Protein AF-A0A167UVU3-F1 (afdb_monomer_lite)

Secondary structure (DSSP, 8-state):
-HHHHHHHHHTTEEEEEE-TTS-EEEEETTEEEEE-TT--TTSHHHHHHHHHHHHHTT------HHHHHHHHHTS-SSS---------------HHHHHHHHHHHHHHHHHHHHHTTPPPSS-TTS-SSPP--HHHHHT-HHHHHHHHSTT--SSSHHHHHHHHHHHHHHHHHHHHHHHHTSSSHHHHHHHHHHHHHHHHHHTT-HHHHHH----SSGGG--HHHHHHHHHHHHHHHHHHHHHHHHHHHHH-SSHHHHHHHHHHHHHHHHHHHHHHHHHHHHHHTS-S-TTTHHHHHHHHHHHHHHHHHHHHHHHHHTTS--

Sequence (322 aa):
MLAAIARATDDNLLEREVLSGGRVIERYNGITIVQDANVDVENREERFALLAELQAQGAPPIVNLAAVNERLQALPRGSQSPSEASTVPAESVDEETRNAEMRAYEAKHRTYLLQHGCPPCHPPEYTYPYDSNEDMLRRLPAALYYWFGDGGKSMMPLDAQVYDWHQFLKHQTSDRRSCSEEPNPRAAWSHYVLKDRNLLRANKLPESAVLLATSLDLRAQSRFQTWLEFQVYHVRRYAQQAKAAKQKVDAEADEEGRRLVRTNQDRLLALHRGLLGWIEEQRSGGRVGKSDEARYYHFVAAAAAHKTQHATARRAGDTEAH

Foldseek 3Di:
DVVVVVVVVVVFFPDWDQDPQRWIWTDGLQDIDIDHPPADCVPPVSVVVVVVVVVVVDDDRPNVVVVVVVVVVPDDPPDDDDDPPDPPPPPPCPVVNVQVVQQVVLVVLCVVCVVLLHHALDDNVQGPVGDPPVVRVLVRLQLCCQCPAPQNPDVGSSVSVSVLLVVLVVVVLVQLVVLVPDPHSVVSVVVVLLVLLVLCVVVVNNVLSVVQDDDSDPVPDDSLNSLSSVLSVLSVVLVVLVVVLVVCLVPDDDPVSSVVSNLSSLVNSLSSVSSSVVSVCVSVVNPPDPPVSVVSCVSVVVSVVVVVVVVVVVVVVVVPPD

Structure (mmCIF, N/CA/C/O backbone):
data_AF-A0A167UVU3-F1
#
_entry.id   AF-A0A167UVU3-F1
#
loop_
_atom_site.group_PDB
_atom_site.id
_atom_site.type_symbol
_atom_site.label_atom_id
_atom_site.label_alt_id
_atom_site.label_comp_id
_atom_site.label_asym_id
_atom_site.label_entity_id
_atom_site.label_seq_id
_atom_site.pdbx_PDB_ins_code
_atom_site.Cartn_x
_atom_site.Cartn_y
_atom_site.Cartn_z
_atom_site.occupancy
_atom_site.B_iso_or_equiv
_atom_site.auth_seq_id
_atom_site.auth_comp_id
_atom_site.auth_asym_id
_atom_site.auth_atom_id
_atom_site.pdbx_PDB_model_num
ATOM 1 N N . MET A 1 1 ? 8.057 13.812 -32.993 1.00 33.44 1 MET A N 1
ATOM 2 C CA . MET A 1 1 ? 9.278 13.669 -32.167 1.00 33.44 1 MET A CA 1
ATOM 3 C C . MET A 1 1 ? 10.440 13.073 -32.972 1.00 33.44 1 MET A C 1
ATOM 5 O O . MET A 1 1 ? 11.504 13.669 -32.963 1.00 33.44 1 MET A O 1
ATOM 9 N N . LEU A 1 2 ? 10.231 12.016 -33.774 1.00 26.12 2 LEU A N 1
ATOM 10 C CA . LEU A 1 2 ? 11.266 11.434 -34.659 1.00 26.12 2 LEU A CA 1
ATOM 11 C C . LEU A 1 2 ? 11.826 12.404 -35.724 1.00 26.12 2 LEU A C 1
ATOM 13 O O . LEU A 1 2 ? 13.033 12.477 -35.907 1.00 26.12 2 LEU A O 1
ATOM 17 N N . ALA A 1 3 ? 10.986 13.247 -36.337 1.00 28.78 3 ALA A N 1
ATOM 18 C CA . ALA A 1 3 ? 11.445 14.264 -37.296 1.00 28.78 3 ALA A CA 1
ATOM 19 C C . ALA A 1 3 ? 12.302 15.390 -36.671 1.00 28.78 3 ALA A C 1
ATOM 21 O O . ALA A 1 3 ? 13.063 16.049 -37.374 1.00 28.78 3 ALA A O 1
ATOM 22 N N . ALA A 1 4 ? 12.191 15.615 -35.356 1.00 29.42 4 ALA A N 1
ATOM 23 C CA . ALA A 1 4 ? 13.009 16.599 -34.643 1.00 29.42 4 ALA A CA 1
ATOM 24 C C . ALA A 1 4 ? 14.384 16.025 -34.258 1.00 29.42 4 ALA A C 1
ATOM 26 O O . ALA A 1 4 ? 15.363 16.760 -34.251 1.00 29.42 4 ALA A O 1
ATOM 27 N N . ILE A 1 5 ? 14.464 14.711 -34.007 1.00 36.62 5 ILE A N 1
ATOM 28 C CA . ILE A 1 5 ? 15.726 13.994 -33.765 1.00 36.62 5 ILE A CA 1
ATOM 29 C C . ILE A 1 5 ? 16.524 13.860 -35.071 1.00 36.62 5 ILE A C 1
ATOM 31 O O . ILE A 1 5 ? 17.726 14.101 -35.060 1.00 36.62 5 ILE A O 1
ATOM 35 N N . ALA A 1 6 ? 15.856 13.580 -36.198 1.00 39.56 6 ALA A N 1
ATOM 36 C CA . ALA A 1 6 ? 16.486 13.541 -37.523 1.00 39.56 6 ALA A CA 1
ATOM 37 C C . ALA A 1 6 ? 17.069 14.908 -37.941 1.00 39.56 6 ALA A C 1
ATOM 39 O O . ALA A 1 6 ? 18.199 14.993 -38.398 1.00 39.56 6 ALA A O 1
ATOM 40 N N . ARG A 1 7 ? 16.347 16.013 -37.695 1.00 41.88 7 ARG A N 1
ATOM 41 C CA . ARG A 1 7 ? 16.871 17.364 -37.977 1.00 41.88 7 ARG A CA 1
ATOM 42 C C . ARG A 1 7 ? 18.016 17.782 -37.050 1.00 41.88 7 ARG A C 1
ATOM 44 O O . ARG A 1 7 ? 18.934 18.449 -37.497 1.00 41.88 7 ARG A O 1
ATOM 51 N N . ALA A 1 8 ? 17.984 17.382 -35.777 1.00 43.81 8 ALA A N 1
ATOM 52 C CA . ALA A 1 8 ? 19.062 17.687 -34.831 1.00 43.81 8 ALA A CA 1
ATOM 53 C C . ALA A 1 8 ? 20.349 16.873 -35.080 1.00 43.81 8 ALA A C 1
ATOM 55 O O . ALA A 1 8 ? 21.409 17.236 -34.567 1.00 43.81 8 ALA A O 1
ATOM 56 N N . THR A 1 9 ? 20.265 15.769 -35.830 1.00 53.94 9 THR A N 1
ATOM 57 C CA . THR A 1 9 ? 21.414 14.914 -36.161 1.00 53.94 9 THR A CA 1
ATOM 58 C C . THR A 1 9 ? 22.142 15.397 -37.415 1.00 53.94 9 THR A C 1
ATOM 60 O O . THR A 1 9 ? 23.369 15.440 -37.384 1.00 53.94 9 THR A O 1
ATOM 63 N N . ASP A 1 10 ? 21.437 15.886 -38.441 1.00 57.91 10 ASP A N 1
ATOM 64 C CA . ASP A 1 10 ? 22.072 16.436 -39.655 1.00 57.91 10 ASP A CA 1
ATOM 65 C C . ASP A 1 10 ? 22.967 17.660 -39.369 1.00 57.91 10 ASP A C 1
ATOM 67 O O . ASP A 1 10 ? 24.085 17.735 -39.876 1.00 57.91 10 ASP A O 1
ATOM 71 N N . ASP A 1 11 ? 22.545 18.570 -38.482 1.00 57.50 11 ASP A N 1
ATOM 72 C CA . ASP A 1 11 ? 23.308 19.786 -38.132 1.00 57.50 11 ASP A CA 1
ATOM 73 C C . ASP A 1 11 ? 24.613 19.508 -37.348 1.00 57.50 11 ASP A C 1
ATOM 75 O O . ASP A 1 11 ? 25.412 20.417 -37.115 1.00 57.50 11 ASP A O 1
ATOM 79 N N . ASN A 1 12 ? 24.840 18.266 -36.903 1.00 69.69 12 ASN A N 1
ATOM 80 C CA . ASN A 1 12 ? 26.002 17.871 -36.098 1.00 69.69 12 ASN A CA 1
ATOM 81 C C . ASN A 1 12 ? 26.914 16.842 -36.788 1.00 69.69 12 ASN A C 1
ATOM 83 O O . ASN A 1 12 ? 27.879 16.388 -36.160 1.00 69.69 12 ASN A O 1
ATOM 87 N N . LEU A 1 13 ? 26.610 16.453 -38.031 1.00 77.81 13 LEU A N 1
ATOM 88 C CA . LEU A 1 13 ? 27.419 15.522 -38.814 1.00 77.81 13 LEU A CA 1
ATOM 89 C C . LEU A 1 13 ? 28.711 16.221 -39.264 1.00 77.81 13 LEU A C 1
ATOM 91 O O . LEU A 1 13 ? 28.676 17.182 -40.027 1.00 77.81 13 LEU A O 1
ATOM 95 N N . LEU A 1 14 ? 29.854 15.744 -38.776 1.00 81.06 14 LEU A N 1
ATOM 96 C CA . LEU A 1 14 ? 31.173 16.268 -39.139 1.00 81.06 14 LEU A CA 1
ATOM 97 C C . LEU A 1 14 ? 31.683 15.629 -40.427 1.00 81.06 14 LEU A C 1
ATOM 99 O O . LEU A 1 14 ? 32.215 16.310 -41.298 1.00 81.06 14 LEU A O 1
ATOM 103 N N . GLU A 1 15 ? 31.538 14.313 -40.532 1.00 86.19 15 GLU A N 1
ATOM 104 C CA . GLU A 1 15 ? 32.076 13.538 -41.640 1.00 86.19 15 GLU A CA 1
ATOM 105 C C . GLU A 1 15 ? 31.227 12.292 -41.857 1.00 86.19 15 GLU A C 1
ATOM 107 O O . GLU A 1 15 ? 30.812 11.633 -40.902 1.00 86.19 15 GLU A O 1
ATOM 112 N N . ARG A 1 16 ? 30.995 11.956 -43.125 1.00 88.12 16 ARG A N 1
ATOM 113 C CA . ARG A 1 16 ? 30.394 10.690 -43.527 1.00 88.12 16 ARG A CA 1
ATOM 114 C C . ARG A 1 16 ? 31.295 10.019 -44.545 1.00 88.12 16 ARG A C 1
ATOM 116 O O . ARG A 1 16 ? 31.536 10.561 -45.620 1.00 88.12 16 ARG A O 1
ATOM 123 N N . GLU A 1 17 ? 31.747 8.826 -44.206 1.00 87.88 17 GLU A N 1
ATOM 124 C CA . GLU A 1 17 ? 32.641 8.015 -45.016 1.00 87.88 17 GLU A CA 1
ATOM 125 C C . GLU A 1 17 ? 31.918 6.726 -45.413 1.00 87.88 17 GLU A C 1
ATOM 127 O O . GLU A 1 17 ? 31.383 6.012 -44.566 1.00 87.88 17 GLU A O 1
ATOM 132 N N . VAL A 1 18 ? 31.862 6.444 -46.714 1.00 86.12 18 VAL A N 1
ATOM 133 C CA . VAL A 1 18 ? 31.286 5.206 -47.250 1.00 86.12 18 VAL A CA 1
ATOM 134 C C . VAL A 1 18 ? 32.439 4.339 -47.735 1.00 86.12 18 VAL A C 1
ATOM 136 O O . VAL A 1 18 ? 33.123 4.689 -48.695 1.00 86.12 18 VAL A O 1
ATOM 139 N N . LEU A 1 19 ? 32.666 3.224 -47.050 1.00 81.56 19 LEU A N 1
ATOM 140 C CA . LEU A 1 19 ? 33.747 2.287 -47.329 1.00 81.56 19 LEU A CA 1
ATOM 141 C C . LEU A 1 19 ? 33.298 1.193 -48.308 1.00 81.56 19 LEU A C 1
ATOM 143 O O . LEU A 1 19 ? 32.106 0.969 -48.551 1.00 81.56 19 LEU A O 1
ATOM 147 N N . SER A 1 20 ? 34.270 0.480 -48.879 1.00 75.06 20 SER A N 1
ATOM 148 C CA . SER A 1 20 ? 34.006 -0.706 -49.695 1.00 75.06 20 SER A CA 1
ATOM 149 C C . SER A 1 20 ? 33.251 -1.763 -48.879 1.00 75.06 20 SER A C 1
ATOM 151 O O . SER A 1 20 ? 33.557 -2.005 -47.715 1.00 75.06 20 SER A O 1
ATOM 153 N N . GLY A 1 21 ? 32.239 -2.388 -49.488 1.00 79.94 21 GLY A N 1
ATOM 154 C CA . GLY A 1 21 ? 31.379 -3.372 -48.813 1.00 79.94 21 GLY A CA 1
ATOM 155 C C . GLY A 1 21 ? 30.100 -2.802 -48.191 1.00 79.94 21 GLY A C 1
ATOM 156 O O . GLY A 1 21 ? 29.372 -3.543 -47.541 1.00 79.94 21 GLY A O 1
ATOM 157 N N . GLY A 1 22 ? 29.791 -1.517 -48.408 1.00 78.88 22 GLY A N 1
ATOM 158 C CA . GLY A 1 22 ? 28.529 -0.910 -47.960 1.00 78.88 22 GLY A CA 1
ATOM 159 C C . GLY A 1 22 ? 28.539 -0.429 -46.507 1.00 78.88 22 GLY A C 1
ATOM 160 O O . GLY A 1 22 ? 27.495 -0.036 -45.992 1.00 78.88 22 GLY A O 1
ATOM 161 N N . ARG A 1 23 ? 29.709 -0.427 -45.857 1.00 84.69 23 ARG A N 1
ATOM 162 C CA . ARG A 1 23 ? 29.904 0.140 -44.521 1.00 84.69 23 ARG A CA 1
ATOM 163 C C . ARG A 1 23 ? 29.884 1.668 -44.588 1.00 84.69 23 ARG A C 1
ATOM 165 O O . ARG A 1 23 ? 30.586 2.269 -45.399 1.00 84.69 23 ARG A O 1
ATOM 172 N N . VAL A 1 24 ? 29.109 2.295 -43.713 1.00 84.75 24 VAL A N 1
ATOM 173 C CA . VAL A 1 24 ? 28.999 3.747 -43.560 1.00 84.75 24 VAL A CA 1
ATOM 174 C C . VAL A 1 24 ? 29.465 4.128 -42.161 1.00 84.75 24 VAL A C 1
ATOM 176 O O . VAL A 1 24 ? 28.971 3.599 -41.168 1.00 84.75 24 VAL A O 1
ATOM 179 N N . ILE A 1 25 ? 30.412 5.055 -42.079 1.00 81.50 25 ILE A N 1
ATOM 180 C CA . ILE A 1 25 ? 30.884 5.638 -40.825 1.00 81.50 25 ILE A CA 1
ATOM 181 C C . ILE A 1 25 ? 30.452 7.099 -40.803 1.00 81.50 25 ILE A C 1
ATOM 183 O O . ILE A 1 25 ? 30.833 7.882 -41.669 1.00 81.50 25 ILE A O 1
ATOM 187 N N . GLU A 1 26 ? 29.665 7.470 -39.803 1.00 82.44 26 GLU A N 1
ATOM 188 C CA . GLU A 1 26 ? 29.225 8.840 -39.564 1.00 82.44 26 GLU A CA 1
ATOM 189 C C . GLU A 1 26 ? 29.861 9.344 -38.269 1.00 82.44 26 GLU A C 1
ATOM 191 O O . GLU A 1 26 ? 29.690 8.770 -37.190 1.00 82.44 26 GLU A O 1
ATOM 196 N N . ARG A 1 27 ? 30.639 10.420 -38.374 1.00 77.94 27 ARG A N 1
ATOM 197 C CA . ARG A 1 27 ? 31.303 11.067 -37.245 1.00 77.94 27 ARG A CA 1
ATOM 198 C C . ARG A 1 27 ? 30.540 12.337 -36.904 1.00 77.94 27 ARG A C 1
ATOM 200 O O . ARG A 1 27 ? 30.378 13.224 -37.735 1.00 77.94 27 ARG A O 1
ATOM 207 N N . TYR A 1 28 ? 30.102 12.426 -35.661 1.00 81.06 28 TYR A N 1
ATOM 208 C CA . TYR A 1 28 ? 29.471 13.587 -35.052 1.00 81.06 28 TYR A CA 1
ATOM 209 C C . TYR A 1 28 ? 30.385 14.124 -33.950 1.00 81.06 28 TYR A C 1
ATOM 211 O O . TYR A 1 28 ? 31.348 13.468 -33.546 1.00 81.06 28 TYR A O 1
ATOM 219 N N . ASN A 1 29 ? 30.072 15.302 -33.412 1.00 63.88 29 ASN A N 1
ATOM 220 C CA . ASN A 1 29 ? 30.790 15.864 -32.264 1.00 63.88 29 ASN A CA 1
ATOM 221 C C . ASN A 1 29 ? 30.764 14.914 -31.044 1.00 63.88 29 ASN A C 1
ATOM 223 O O . ASN A 1 29 ? 29.823 14.934 -30.254 1.00 63.88 29 ASN A O 1
ATOM 227 N N . GLY A 1 30 ? 31.814 14.100 -30.888 1.00 58.88 30 GLY A N 1
ATOM 228 C CA . GLY A 1 30 ? 32.000 13.158 -29.778 1.00 58.88 30 GLY A CA 1
ATOM 229 C C . GLY A 1 30 ? 31.288 11.806 -29.921 1.00 58.88 30 GLY A C 1
ATOM 230 O O . GLY A 1 30 ? 31.330 11.013 -28.983 1.00 58.88 30 GLY A O 1
ATOM 231 N N . ILE A 1 31 ? 30.644 11.524 -31.059 1.00 62.28 31 ILE A N 1
ATOM 232 C CA . ILE A 1 31 ? 29.933 10.260 -31.311 1.00 62.28 31 ILE A CA 1
ATOM 233 C C . ILE A 1 31 ? 30.323 9.743 -32.696 1.00 62.28 31 ILE A C 1
ATOM 235 O O . ILE A 1 31 ? 30.302 10.492 -33.66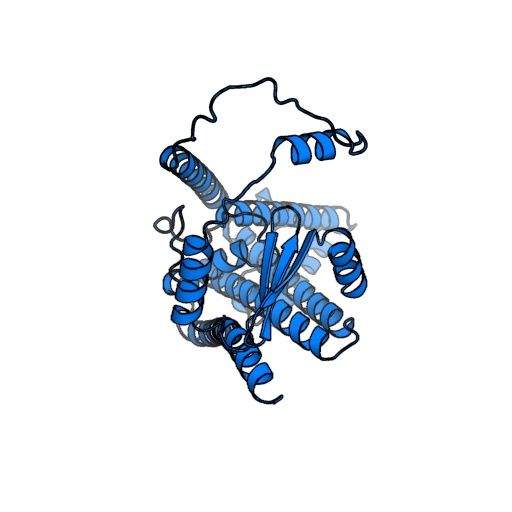7 1.00 62.28 31 ILE A O 1
ATOM 239 N N . THR A 1 32 ? 30.651 8.458 -32.806 1.00 73.38 32 THR A N 1
ATOM 240 C CA . THR A 1 32 ? 30.845 7.782 -34.096 1.00 73.38 32 THR A CA 1
ATOM 241 C C . THR A 1 32 ? 29.789 6.700 -34.243 1.00 73.38 32 THR A C 1
ATOM 243 O O . THR A 1 32 ? 29.677 5.823 -33.387 1.00 73.38 32 THR A O 1
ATOM 246 N N . ILE A 1 33 ? 29.004 6.781 -35.311 1.00 75.94 33 ILE A N 1
ATOM 247 C CA . ILE A 1 33 ? 28.013 5.780 -35.689 1.00 75.94 33 ILE A CA 1
ATOM 248 C C . ILE A 1 33 ? 28.607 4.970 -36.837 1.00 75.94 33 ILE A C 1
ATOM 250 O O . ILE A 1 33 ? 29.069 5.534 -37.825 1.00 75.94 33 ILE A O 1
ATOM 254 N N . VAL A 1 34 ? 28.608 3.645 -36.703 1.00 77.44 34 VAL A N 1
ATOM 255 C CA . VAL A 1 34 ? 29.047 2.728 -37.759 1.00 77.44 34 VAL A CA 1
ATOM 256 C C . VAL A 1 34 ? 27.861 1.869 -38.156 1.00 77.44 34 VAL A C 1
ATOM 258 O O . VAL A 1 34 ? 27.295 1.164 -37.324 1.00 77.44 34 VAL A O 1
ATOM 261 N N . GLN A 1 35 ? 27.483 1.953 -39.424 1.00 80.06 35 GLN A N 1
ATOM 262 C CA . GLN A 1 35 ? 26.505 1.080 -40.054 1.00 80.06 35 GLN A CA 1
ATOM 263 C C . GLN A 1 35 ? 27.271 0.129 -40.966 1.00 80.06 35 GLN A C 1
ATOM 265 O O . GLN A 1 35 ? 27.905 0.567 -41.921 1.00 80.06 35 GLN A O 1
ATOM 270 N N . ASP A 1 36 ? 27.242 -1.165 -40.679 1.00 81.81 36 ASP A N 1
ATOM 271 C CA . ASP A 1 36 ? 27.838 -2.182 -41.541 1.00 81.81 36 ASP A CA 1
ATOM 272 C C . ASP A 1 36 ? 26.784 -3.237 -41.851 1.00 81.81 36 ASP A C 1
ATOM 274 O O . ASP A 1 36 ? 26.320 -3.936 -40.956 1.00 81.81 36 ASP A O 1
ATOM 278 N N . ALA A 1 37 ? 26.395 -3.333 -43.124 1.00 79.69 37 ALA A N 1
ATOM 279 C CA . ALA A 1 37 ? 25.383 -4.280 -43.580 1.00 79.69 37 ALA A CA 1
ATOM 280 C C . ALA A 1 37 ? 25.826 -5.750 -43.447 1.00 79.69 37 ALA A C 1
ATOM 282 O O . ALA A 1 37 ? 24.995 -6.645 -43.566 1.00 79.69 37 ALA A O 1
ATOM 283 N N . ASN A 1 38 ? 27.119 -5.999 -43.209 1.00 82.19 38 ASN A N 1
ATOM 284 C CA . ASN A 1 38 ? 27.689 -7.339 -43.078 1.00 82.19 38 ASN A CA 1
ATOM 285 C C . ASN A 1 38 ? 28.008 -7.720 -41.624 1.00 82.19 38 ASN A C 1
ATOM 287 O O . ASN A 1 38 ? 28.612 -8.768 -41.406 1.00 82.19 38 ASN A O 1
ATOM 291 N N . VAL A 1 39 ? 27.659 -6.874 -40.647 1.00 78.12 39 VAL A N 1
ATOM 292 C CA . VAL A 1 39 ? 27.884 -7.138 -39.220 1.00 78.12 39 VAL A CA 1
ATOM 293 C C . VAL A 1 39 ? 26.549 -7.191 -38.500 1.00 78.12 39 VAL A C 1
ATOM 295 O O . VAL A 1 39 ? 25.829 -6.192 -38.431 1.00 78.12 39 VAL A O 1
ATOM 298 N N . ASP A 1 40 ? 26.248 -8.333 -37.890 1.00 76.56 40 ASP A N 1
ATOM 299 C CA . ASP A 1 40 ? 25.132 -8.430 -36.962 1.00 76.56 40 ASP A CA 1
ATOM 300 C C . ASP A 1 40 ? 25.544 -7.819 -35.613 1.00 76.56 40 ASP A C 1
ATOM 302 O O . ASP A 1 40 ? 26.196 -8.440 -34.772 1.00 76.56 40 ASP A O 1
ATOM 306 N N . VAL A 1 41 ? 25.152 -6.565 -35.381 1.00 68.69 41 VAL A N 1
ATOM 307 C CA . VAL A 1 41 ? 25.420 -5.852 -34.119 1.00 68.69 41 VAL A CA 1
ATOM 308 C C . VAL A 1 41 ? 24.714 -6.476 -32.906 1.00 68.69 41 VAL A C 1
ATOM 310 O O . VAL A 1 41 ? 25.071 -6.172 -31.756 1.00 68.69 41 VAL A O 1
ATOM 313 N N . GLU A 1 42 ? 23.721 -7.343 -33.122 1.00 61.94 42 GLU A N 1
ATOM 314 C CA . GLU A 1 42 ? 23.103 -8.126 -32.057 1.00 61.94 42 GLU A CA 1
ATOM 315 C C . GLU A 1 42 ? 23.914 -9.369 -31.690 1.00 61.94 42 GLU A C 1
ATOM 317 O O . GLU A 1 42 ? 23.865 -9.810 -30.530 1.00 61.94 42 GLU A O 1
ATOM 322 N N . ASN A 1 43 ? 24.706 -9.893 -32.629 1.00 74.75 43 ASN A N 1
ATOM 323 C CA . ASN A 1 43 ? 25.688 -10.924 -32.355 1.00 74.75 43 ASN A CA 1
ATOM 324 C C . ASN A 1 43 ? 26.823 -10.328 -31.511 1.00 74.75 43 ASN A C 1
ATOM 326 O O . ASN A 1 43 ? 27.580 -9.443 -31.913 1.00 74.75 43 ASN A O 1
ATOM 330 N N . ARG A 1 44 ? 26.941 -10.830 -30.278 1.00 66.81 44 ARG A N 1
ATOM 331 C CA . ARG A 1 44 ? 27.916 -10.346 -29.299 1.00 66.81 44 ARG A CA 1
ATOM 332 C C . ARG A 1 44 ? 29.349 -10.447 -29.827 1.00 66.81 44 ARG A C 1
ATOM 334 O O . ARG A 1 44 ? 30.125 -9.532 -29.569 1.00 66.81 44 ARG A O 1
ATOM 341 N N . GLU A 1 45 ? 29.699 -11.533 -30.508 1.00 71.50 45 GLU A N 1
ATOM 342 C CA . GLU A 1 45 ? 31.065 -11.787 -30.980 1.00 71.50 45 GLU A CA 1
ATOM 343 C C . GLU A 1 45 ? 31.433 -10.864 -32.142 1.00 71.50 45 GLU A C 1
ATOM 345 O O . GLU A 1 45 ? 32.479 -10.218 -32.095 1.00 71.50 45 GLU A O 1
ATOM 350 N N . GLU A 1 46 ? 30.535 -10.704 -33.114 1.00 70.06 46 GLU A N 1
ATOM 351 C CA . GLU A 1 46 ? 30.725 -9.787 -34.243 1.00 70.06 46 GLU A CA 1
ATOM 352 C C . GLU A 1 46 ? 30.769 -8.324 -33.789 1.00 70.06 46 GLU A C 1
ATOM 354 O O . GLU A 1 46 ? 31.631 -7.561 -34.226 1.00 70.06 46 GLU A O 1
ATOM 359 N N . ARG A 1 47 ? 29.934 -7.940 -32.814 1.00 73.50 47 ARG A N 1
ATOM 360 C CA . ARG A 1 47 ? 29.992 -6.608 -32.198 1.00 73.50 47 ARG A CA 1
ATOM 361 C C . ARG A 1 47 ? 31.328 -6.343 -31.506 1.00 73.50 47 ARG A C 1
ATOM 363 O O . ARG A 1 47 ? 31.867 -5.244 -31.625 1.00 73.50 47 ARG A O 1
ATOM 370 N N . PHE A 1 48 ? 31.865 -7.308 -30.757 1.00 66.06 48 PHE A N 1
ATOM 371 C CA . PHE A 1 48 ? 33.171 -7.137 -30.111 1.00 66.06 48 PHE A CA 1
ATOM 372 C C . PHE A 1 48 ? 34.318 -7.125 -31.126 1.00 66.06 48 PHE A C 1
ATOM 374 O O . PHE A 1 48 ? 35.253 -6.347 -30.945 1.00 66.06 48 PHE A O 1
ATOM 381 N N . ALA A 1 49 ? 34.227 -7.914 -32.199 1.00 75.31 49 ALA A N 1
ATOM 382 C CA . ALA A 1 49 ? 35.189 -7.885 -33.296 1.00 75.31 49 ALA A CA 1
ATOM 383 C C . ALA A 1 49 ? 35.194 -6.522 -34.010 1.00 75.31 49 ALA A C 1
ATOM 385 O O . ALA A 1 49 ? 36.263 -5.947 -34.198 1.00 75.31 49 ALA A O 1
ATOM 386 N N . LEU A 1 50 ? 34.017 -5.954 -34.301 1.00 74.31 50 LEU A N 1
ATOM 387 C CA . LEU A 1 50 ? 33.883 -4.621 -34.898 1.00 74.31 50 LEU A CA 1
ATOM 388 C C . LEU A 1 50 ? 34.435 -3.524 -33.975 1.00 74.31 50 LEU A C 1
ATOM 390 O O . LEU A 1 50 ? 35.159 -2.639 -34.423 1.00 74.31 50 LEU A O 1
ATOM 394 N N . LEU A 1 51 ? 34.140 -3.581 -32.672 1.00 70.50 51 LEU A N 1
ATOM 395 C CA . LEU A 1 51 ? 34.688 -2.621 -31.707 1.00 70.50 51 LEU A CA 1
ATOM 396 C C . LEU A 1 51 ? 36.217 -2.711 -31.611 1.00 70.50 51 LEU A C 1
ATOM 398 O O . LEU A 1 51 ? 36.879 -1.677 -31.550 1.00 70.50 51 LEU A O 1
ATOM 402 N N . ALA A 1 52 ? 36.777 -3.921 -31.628 1.00 74.31 52 ALA A N 1
ATOM 403 C CA . ALA A 1 52 ? 38.221 -4.127 -31.637 1.00 74.31 52 ALA A CA 1
ATOM 404 C C . ALA A 1 52 ? 38.865 -3.625 -32.943 1.00 74.31 52 ALA A C 1
ATOM 406 O O . ALA A 1 52 ? 39.927 -3.010 -32.897 1.00 74.31 52 ALA A O 1
ATOM 407 N N . GLU A 1 53 ? 38.208 -3.824 -34.090 1.00 78.62 53 GLU A N 1
ATOM 408 C CA . GLU A 1 53 ? 38.640 -3.307 -35.393 1.00 78.62 53 GLU A CA 1
ATOM 409 C C . GLU A 1 53 ? 38.675 -1.769 -35.400 1.00 78.62 53 GLU A C 1
ATOM 411 O O . GLU A 1 53 ? 39.689 -1.172 -35.764 1.00 78.62 53 GLU A O 1
ATOM 416 N N . LEU A 1 54 ? 37.611 -1.116 -34.918 1.00 72.69 54 LEU A N 1
ATOM 417 C CA . LEU A 1 54 ? 37.520 0.347 -34.835 1.00 72.69 54 LEU A CA 1
ATOM 418 C C . LEU A 1 54 ? 38.543 0.942 -33.856 1.00 72.69 54 LEU A C 1
ATOM 420 O O . LEU A 1 54 ? 39.098 2.010 -34.111 1.00 72.69 54 LEU A O 1
ATOM 424 N N . GLN A 1 55 ? 38.830 0.243 -32.755 1.00 69.62 55 GLN A N 1
ATOM 425 C CA . GLN A 1 55 ? 39.886 0.626 -31.813 1.00 69.62 55 GLN A CA 1
ATOM 426 C C . GLN A 1 55 ? 41.288 0.447 -32.416 1.00 69.62 55 GLN A C 1
ATOM 428 O O . GLN A 1 55 ? 42.159 1.290 -32.200 1.00 69.62 55 GLN A O 1
ATOM 433 N N . ALA A 1 56 ? 41.506 -0.610 -33.205 1.00 70.81 56 ALA A N 1
ATOM 434 C CA . ALA A 1 56 ? 42.773 -0.873 -33.887 1.00 70.81 56 ALA A CA 1
ATOM 435 C C . ALA A 1 56 ? 43.061 0.120 -35.029 1.00 70.81 56 ALA A C 1
ATOM 437 O O . ALA A 1 56 ? 44.224 0.381 -35.329 1.00 70.81 56 ALA A O 1
ATOM 438 N N . GLN A 1 57 ? 42.024 0.719 -35.625 1.00 68.50 57 GLN A N 1
ATOM 439 C CA . GLN A 1 57 ? 42.139 1.769 -36.649 1.00 68.50 57 GLN A CA 1
ATOM 440 C C . GLN A 1 57 ? 42.549 3.147 -36.089 1.00 68.50 57 GLN A C 1
ATOM 442 O O . GLN A 1 57 ? 42.707 4.099 -36.850 1.00 68.50 57 GLN A O 1
ATOM 447 N N . GLY A 1 58 ? 42.797 3.260 -34.778 1.00 53.41 58 GLY A N 1
ATOM 448 C CA . GLY A 1 58 ? 43.585 4.356 -34.213 1.00 53.41 58 GLY A CA 1
ATOM 449 C C . GLY A 1 58 ? 42.889 5.715 -34.126 1.00 53.41 58 GLY A C 1
ATOM 450 O O . GLY A 1 58 ? 43.585 6.725 -34.097 1.00 53.41 58 GLY A O 1
ATOM 451 N N . ALA A 1 59 ? 41.556 5.780 -34.050 1.00 45.25 59 ALA A N 1
ATOM 452 C CA . ALA A 1 59 ? 40.865 7.026 -33.713 1.00 45.25 59 ALA A CA 1
ATOM 453 C C . ALA A 1 59 ? 40.901 7.245 -32.184 1.00 45.25 59 ALA A C 1
ATOM 455 O O . ALA A 1 59 ? 40.197 6.541 -31.453 1.00 45.25 59 ALA A O 1
ATOM 456 N N . PRO A 1 60 ? 41.699 8.189 -31.648 1.00 43.66 60 PRO A N 1
ATOM 457 C CA . PRO A 1 60 ? 41.603 8.528 -30.236 1.00 43.66 60 PRO A CA 1
ATOM 458 C C . PRO A 1 60 ? 40.252 9.217 -29.982 1.00 43.66 60 PRO A C 1
ATOM 460 O O . PRO A 1 60 ? 39.780 9.963 -30.845 1.00 43.66 60 PRO A O 1
ATOM 463 N N . PRO A 1 61 ? 39.622 9.044 -28.806 1.00 46.47 61 PRO A N 1
ATOM 464 C CA . PRO A 1 61 ? 38.471 9.853 -28.442 1.00 46.47 61 PRO A CA 1
ATOM 465 C C . PRO A 1 61 ? 38.968 11.276 -28.164 1.00 46.47 61 PRO A C 1
ATOM 467 O O . PRO A 1 61 ? 39.337 11.615 -27.042 1.00 46.47 61 PRO A O 1
ATOM 470 N N . ILE A 1 62 ? 39.019 12.127 -29.191 1.00 43.59 62 ILE A N 1
ATOM 471 C CA . ILE A 1 62 ? 39.289 13.556 -29.013 1.00 43.59 62 ILE A CA 1
ATOM 472 C C . ILE A 1 62 ? 37.996 14.198 -28.516 1.00 43.59 62 ILE A C 1
ATOM 474 O O . ILE A 1 62 ? 37.237 14.812 -29.264 1.00 43.59 62 ILE A O 1
ATOM 478 N N . VAL A 1 63 ? 37.724 14.044 -27.223 1.00 44.59 63 VAL A N 1
ATOM 479 C CA . VAL A 1 63 ? 36.765 14.905 -26.536 1.00 44.59 63 VAL A CA 1
ATOM 480 C C . VAL A 1 63 ? 37.476 16.235 -26.306 1.00 44.59 63 VAL A C 1
ATOM 482 O O . VAL A 1 63 ? 38.273 16.380 -25.381 1.00 44.59 63 VAL A O 1
ATOM 485 N N . ASN A 1 64 ? 37.220 17.217 -27.170 1.00 47.59 64 ASN A N 1
ATOM 486 C CA . ASN A 1 64 ? 37.678 18.585 -26.949 1.00 47.59 64 ASN A CA 1
ATOM 487 C C . ASN A 1 64 ? 36.836 19.224 -25.830 1.00 47.59 64 ASN A C 1
ATOM 489 O O . ASN A 1 64 ? 35.848 19.919 -26.075 1.00 47.59 64 ASN A O 1
ATOM 493 N N . LEU A 1 65 ? 37.231 18.952 -24.584 1.00 44.69 65 LEU A N 1
ATOM 494 C CA . LEU A 1 65 ? 36.591 19.450 -23.362 1.00 44.69 65 LEU A CA 1
ATOM 495 C C . LEU A 1 65 ? 36.497 20.985 -23.324 1.00 44.69 65 LEU A C 1
ATOM 497 O O . LEU A 1 65 ? 35.558 21.522 -22.741 1.00 44.69 65 LEU A O 1
ATOM 501 N N . ALA A 1 66 ? 37.415 21.698 -23.986 1.00 44.38 66 ALA A N 1
ATOM 502 C CA . ALA A 1 66 ? 37.377 23.156 -24.056 1.00 44.38 66 ALA A CA 1
ATOM 503 C C . ALA A 1 66 ? 36.170 23.657 -24.869 1.00 44.38 66 ALA A C 1
ATOM 505 O O . ALA A 1 66 ? 35.460 24.546 -24.409 1.00 44.38 66 ALA A O 1
ATOM 506 N N . ALA A 1 67 ? 35.869 23.027 -26.010 1.00 50.16 67 ALA A N 1
ATOM 507 C CA . ALA A 1 67 ? 34.715 23.381 -26.844 1.00 50.16 67 ALA A CA 1
ATOM 508 C C . ALA A 1 67 ? 33.365 23.051 -26.171 1.00 50.16 67 ALA A C 1
ATOM 510 O O . ALA A 1 67 ? 32.367 23.747 -26.370 1.00 50.16 67 ALA A O 1
ATOM 511 N N . VAL A 1 68 ? 33.330 22.003 -25.339 1.00 48.25 68 VAL A N 1
ATOM 512 C CA . VAL A 1 68 ? 32.152 21.650 -24.526 1.00 48.25 68 VAL A CA 1
ATOM 513 C C . VAL A 1 68 ? 31.926 22.687 -23.422 1.00 48.25 68 VAL A C 1
ATOM 515 O O . VAL A 1 68 ? 30.800 23.148 -23.231 1.00 48.25 68 VAL A O 1
ATOM 518 N N . ASN A 1 69 ? 32.996 23.113 -22.748 1.00 51.41 69 ASN A N 1
ATOM 519 C CA . ASN A 1 69 ? 32.930 24.141 -21.711 1.00 51.41 69 ASN A CA 1
ATOM 520 C C . ASN A 1 69 ? 32.531 25.515 -22.268 1.00 51.41 69 ASN A C 1
ATOM 522 O O . ASN A 1 69 ? 31.742 26.221 -21.641 1.00 51.41 69 ASN A O 1
ATOM 526 N N . GLU A 1 70 ? 32.999 25.876 -23.462 1.00 61.81 70 GLU A N 1
ATOM 527 C CA . GLU A 1 70 ? 32.630 27.133 -24.123 1.00 61.81 70 GLU A CA 1
ATOM 528 C C . GLU A 1 70 ? 31.132 27.167 -24.489 1.00 61.81 70 GLU A C 1
ATOM 530 O O . GLU A 1 70 ? 30.442 28.160 -24.247 1.00 61.81 70 GLU A O 1
ATOM 535 N N . ARG A 1 71 ? 30.581 26.038 -24.964 1.00 53.28 71 ARG A N 1
ATOM 536 C CA . ARG A 1 71 ? 29.138 25.877 -25.232 1.00 53.28 71 ARG A CA 1
ATOM 537 C C . ARG A 1 71 ? 28.279 25.920 -23.966 1.00 53.28 71 ARG A C 1
ATOM 539 O O . ARG A 1 71 ? 27.183 26.475 -24.006 1.00 53.28 71 ARG A O 1
ATOM 546 N N . LEU A 1 72 ? 28.762 25.378 -22.848 1.00 47.88 72 LEU A N 1
ATOM 547 C CA . LEU A 1 72 ? 28.059 25.441 -21.560 1.00 47.88 72 LEU A CA 1
ATOM 548 C C . LEU A 1 72 ? 28.009 26.867 -20.993 1.00 47.88 72 LEU A C 1
ATOM 550 O O . LEU A 1 72 ? 27.004 27.251 -20.394 1.00 47.88 72 LEU A O 1
ATOM 554 N N . GLN A 1 73 ? 29.043 27.679 -21.231 1.00 52.62 73 GLN A N 1
ATOM 555 C CA . GLN A 1 73 ? 29.063 29.090 -20.828 1.00 52.62 73 GLN A CA 1
ATOM 556 C C . GLN A 1 73 ? 28.128 29.985 -21.662 1.00 52.62 73 GLN A C 1
ATOM 558 O O . GLN A 1 73 ? 27.732 31.052 -21.186 1.00 52.62 73 GLN A O 1
ATOM 563 N N . ALA A 1 74 ? 27.744 29.554 -22.868 1.00 56.91 74 ALA A N 1
ATOM 564 C CA . ALA A 1 74 ? 26.867 30.296 -23.776 1.00 56.91 74 ALA A CA 1
ATOM 565 C C . ALA A 1 74 ? 25.355 30.086 -23.523 1.00 56.91 74 ALA A C 1
ATOM 567 O O . ALA A 1 74 ? 24.533 30.760 -24.148 1.00 56.91 74 ALA A O 1
ATOM 568 N N . LEU A 1 75 ? 24.959 29.177 -22.620 1.00 48.06 75 LEU A N 1
ATOM 569 C CA . LEU A 1 75 ? 23.547 28.933 -22.296 1.00 48.06 75 LEU A CA 1
ATOM 570 C C . LEU A 1 75 ? 22.967 30.022 -21.359 1.00 48.06 75 LEU A C 1
ATOM 572 O O . LEU A 1 75 ? 23.665 30.509 -20.465 1.00 48.06 75 LEU A O 1
ATOM 576 N N . PRO A 1 76 ? 21.685 30.421 -21.511 1.00 45.38 76 PRO A N 1
ATOM 577 C CA . PRO A 1 76 ? 21.088 31.505 -20.729 1.00 45.38 76 PRO A CA 1
ATOM 578 C C . PRO A 1 76 ? 21.037 31.187 -19.227 1.00 45.38 76 PRO A C 1
ATOM 580 O O . PRO A 1 76 ? 20.538 30.143 -18.810 1.00 45.38 76 PRO A O 1
ATOM 583 N N . ARG A 1 77 ? 21.522 32.129 -18.407 1.00 49.19 77 ARG A N 1
ATOM 584 C CA . ARG A 1 77 ? 21.684 32.040 -16.942 1.00 49.19 77 ARG A CA 1
ATOM 585 C C . ARG A 1 77 ? 20.351 32.077 -16.169 1.00 49.19 77 ARG A C 1
ATOM 587 O O . ARG A 1 77 ? 20.105 33.001 -15.402 1.00 49.19 77 ARG A O 1
ATOM 594 N N . GLY A 1 78 ? 19.494 31.077 -16.364 1.00 42.56 78 GLY A N 1
ATOM 595 C CA . GLY A 1 78 ? 18.254 30.870 -15.596 1.00 42.56 78 GLY A CA 1
ATOM 596 C C . GLY A 1 78 ? 18.379 29.900 -14.414 1.00 42.56 78 GLY A C 1
ATOM 597 O O . GLY A 1 78 ? 17.416 29.701 -13.681 1.00 42.56 78 GLY A O 1
ATOM 598 N N . SER A 1 79 ? 19.547 29.293 -14.207 1.00 42.62 79 SER A N 1
ATOM 599 C CA . SER A 1 79 ? 19.760 28.282 -13.165 1.00 42.62 79 SER A CA 1
ATOM 600 C C . SER A 1 79 ? 21.216 28.286 -12.692 1.00 42.62 79 SER A C 1
ATOM 602 O O . SER A 1 79 ? 21.987 27.380 -12.987 1.00 42.62 79 SER A O 1
ATOM 604 N N . GLN A 1 80 ? 21.609 29.350 -11.987 1.00 45.66 80 GLN A N 1
ATOM 605 C CA . GLN A 1 80 ? 22.788 29.358 -11.110 1.00 45.66 80 GLN A CA 1
ATOM 606 C C . GLN A 1 80 ? 22.286 29.023 -9.696 1.00 45.66 80 GLN A C 1
ATOM 608 O O . GLN A 1 80 ? 21.367 29.675 -9.208 1.00 45.66 80 GLN A O 1
ATOM 613 N N . SER A 1 81 ? 22.784 28.000 -8.998 1.00 42.53 81 SER A N 1
ATOM 614 C CA . SER A 1 81 ? 24.105 27.957 -8.336 1.00 42.53 81 SER A CA 1
ATOM 615 C C . SER A 1 81 ? 24.408 26.532 -7.800 1.00 42.53 81 SER A C 1
ATOM 617 O O . SER A 1 81 ? 23.447 25.772 -7.670 1.00 42.53 81 SER A O 1
ATOM 619 N N . PRO A 1 82 ? 25.648 26.178 -7.369 1.00 45.03 82 PRO A N 1
ATOM 620 C CA . PRO A 1 82 ? 26.881 26.976 -7.325 1.00 45.03 82 PRO A CA 1
ATOM 621 C C . PRO A 1 82 ? 28.122 26.354 -8.019 1.00 45.03 82 PRO A C 1
ATOM 623 O O . PRO A 1 82 ? 28.424 25.177 -7.882 1.00 45.03 82 PRO A O 1
ATOM 626 N N . SER A 1 83 ? 28.871 27.241 -8.682 1.00 41.06 83 SER A N 1
ATOM 627 C CA . SER A 1 83 ? 30.338 27.411 -8.681 1.00 41.06 83 SER A CA 1
ATOM 628 C C . SER A 1 83 ? 31.258 26.203 -8.414 1.00 41.06 83 SER A C 1
ATOM 630 O O . SER A 1 83 ? 31.549 25.875 -7.265 1.00 41.06 83 SER A O 1
ATOM 632 N N . GLU A 1 84 ? 31.916 25.719 -9.471 1.00 42.25 84 GLU A N 1
ATOM 633 C CA . GLU A 1 84 ? 33.238 25.082 -9.399 1.00 42.25 84 GLU A CA 1
ATOM 634 C C . GLU A 1 84 ? 34.323 26.150 -9.162 1.00 42.25 84 GLU A C 1
ATOM 636 O O . GLU A 1 84 ? 35.018 26.606 -10.062 1.00 42.25 84 GLU A O 1
ATOM 641 N N . ALA A 1 85 ? 34.461 26.565 -7.908 1.00 49.38 85 ALA A N 1
ATOM 642 C CA . ALA A 1 85 ? 35.741 27.017 -7.370 1.00 49.38 85 ALA A CA 1
ATOM 643 C C . ALA A 1 85 ? 36.057 26.111 -6.179 1.00 49.38 85 ALA A C 1
ATOM 645 O O . ALA A 1 85 ? 36.094 26.533 -5.028 1.00 49.38 85 ALA A O 1
ATOM 646 N N . SER A 1 86 ? 36.163 24.816 -6.465 1.00 40.28 86 SER A N 1
ATOM 647 C CA . SER A 1 86 ? 36.564 23.802 -5.502 1.00 40.28 86 SER A CA 1
ATOM 648 C C . SER A 1 86 ? 37.262 22.686 -6.268 1.00 40.28 86 SER A C 1
ATOM 650 O O . SER A 1 86 ? 36.679 21.661 -6.596 1.00 40.28 86 SER A O 1
ATOM 652 N N . THR A 1 87 ? 38.540 22.890 -6.582 1.00 47.53 87 THR A N 1
ATOM 653 C CA . THR A 1 87 ? 39.485 21.789 -6.813 1.00 47.53 87 THR A CA 1
ATOM 654 C C . THR A 1 87 ? 39.778 21.106 -5.477 1.00 47.53 87 THR A C 1
ATOM 656 O O . THR A 1 87 ? 40.915 21.074 -5.011 1.00 47.53 87 THR A O 1
ATOM 659 N N . VAL A 1 88 ? 38.733 20.613 -4.816 1.00 44.25 88 VAL A N 1
ATOM 660 C CA . VAL A 1 88 ? 38.874 19.549 -3.832 1.00 44.25 88 VAL A CA 1
ATOM 661 C C . VAL A 1 88 ? 38.782 18.280 -4.676 1.00 44.25 88 VAL A C 1
ATOM 663 O O . VAL A 1 88 ? 37.819 18.148 -5.436 1.00 44.25 88 VAL A O 1
ATOM 666 N N . PRO A 1 89 ? 39.789 17.387 -4.649 1.00 45.56 89 PRO A N 1
ATOM 667 C CA . PRO A 1 89 ? 39.637 16.064 -5.240 1.00 45.56 89 PRO A CA 1
ATOM 668 C C . PRO A 1 89 ? 38.304 15.520 -4.744 1.00 45.56 89 PRO A C 1
ATOM 670 O O . PRO A 1 89 ? 38.044 15.627 -3.548 1.00 45.56 89 PRO A O 1
ATOM 673 N N . ALA A 1 90 ? 37.444 15.006 -5.625 1.00 51.19 90 ALA A N 1
ATOM 674 C CA . ALA A 1 90 ? 36.300 14.242 -5.159 1.00 51.19 90 ALA A CA 1
ATOM 675 C C . ALA A 1 90 ? 36.881 13.111 -4.306 1.00 51.19 90 ALA A C 1
ATOM 677 O O . ALA A 1 90 ? 37.405 12.140 -4.851 1.00 51.19 90 ALA A O 1
ATOM 678 N N . GLU A 1 91 ? 36.897 13.292 -2.982 1.00 52.62 91 GLU A N 1
ATOM 679 C CA . GLU A 1 91 ? 37.133 12.219 -2.041 1.00 52.62 91 GLU A CA 1
ATOM 680 C C . GLU A 1 91 ? 36.065 11.212 -2.422 1.00 52.62 91 GLU A C 1
ATOM 682 O O . GLU A 1 91 ? 34.869 11.465 -2.264 1.00 52.62 91 GLU A O 1
ATOM 687 N N . SER A 1 92 ? 36.489 10.145 -3.096 1.00 59.66 92 SER A N 1
ATOM 688 C CA . SER A 1 92 ? 35.616 9.046 -3.444 1.00 59.66 92 SER A CA 1
ATOM 689 C C . SER A 1 92 ? 35.080 8.561 -2.113 1.00 59.66 92 SER A C 1
ATOM 691 O O . SER A 1 92 ? 35.817 7.915 -1.367 1.00 59.66 92 SER A O 1
ATOM 693 N N . VAL A 1 93 ? 33.857 8.971 -1.769 1.00 63.03 93 VAL A N 1
ATOM 694 C CA . VAL A 1 93 ? 33.186 8.481 -0.573 1.00 63.03 93 VAL A CA 1
ATOM 695 C C . VAL A 1 93 ? 33.240 6.976 -0.702 1.00 63.03 93 VAL A C 1
ATOM 697 O O . VAL A 1 93 ? 32.720 6.415 -1.669 1.00 63.03 93 VAL A O 1
ATOM 700 N N . ASP A 1 94 ? 33.974 6.367 0.219 1.00 86.00 94 ASP A N 1
ATOM 701 C CA . ASP A 1 94 ? 34.183 4.937 0.247 1.00 86.00 94 ASP A CA 1
ATOM 702 C C . ASP A 1 94 ? 32.811 4.255 0.167 1.00 86.00 94 ASP A C 1
ATOM 704 O O . ASP A 1 94 ? 31.875 4.595 0.899 1.00 86.00 94 ASP A O 1
ATOM 708 N N . GLU A 1 95 ? 32.653 3.357 -0.804 1.00 86.75 95 GLU A N 1
ATOM 709 C CA . GLU A 1 95 ? 31.364 2.734 -1.097 1.00 86.75 95 GLU A CA 1
ATOM 710 C C . GLU A 1 95 ? 30.814 2.006 0.135 1.00 86.75 95 GLU A C 1
ATOM 712 O O . GLU A 1 95 ? 29.603 2.016 0.373 1.00 86.75 95 GLU A O 1
ATOM 717 N N . GLU A 1 96 ? 31.704 1.461 0.967 1.00 89.88 96 GLU A N 1
ATOM 718 C CA . GLU A 1 96 ? 31.337 0.829 2.227 1.00 89.88 96 GLU A CA 1
ATOM 719 C C . GLU A 1 96 ? 30.777 1.838 3.239 1.00 89.88 96 GLU A C 1
ATOM 721 O O . GLU A 1 96 ? 29.763 1.554 3.880 1.00 89.88 96 GLU A O 1
ATOM 726 N N . THR A 1 97 ? 31.344 3.045 3.320 1.00 90.81 97 THR A N 1
ATOM 727 C CA . THR A 1 97 ? 30.801 4.148 4.132 1.00 90.81 97 THR A CA 1
ATOM 728 C C . THR A 1 97 ? 29.374 4.503 3.703 1.00 90.81 97 THR A C 1
ATOM 730 O O . THR A 1 97 ? 28.462 4.512 4.533 1.00 90.81 97 THR A O 1
ATOM 733 N N . ARG A 1 98 ? 29.128 4.679 2.397 1.00 88.38 98 ARG A N 1
ATOM 734 C CA . ARG A 1 98 ? 27.773 4.930 1.868 1.00 88.38 98 ARG A CA 1
ATOM 735 C C . ARG A 1 98 ? 26.820 3.770 2.178 1.00 88.38 98 ARG A C 1
ATOM 737 O O . ARG A 1 98 ? 25.676 3.985 2.578 1.00 88.38 98 ARG A O 1
ATOM 744 N N . ASN A 1 99 ? 27.268 2.528 2.013 1.00 90.44 99 ASN A N 1
ATOM 745 C CA . ASN A 1 99 ? 26.449 1.349 2.300 1.00 90.44 99 ASN A CA 1
ATOM 746 C C . ASN A 1 99 ? 26.135 1.220 3.800 1.00 90.44 99 ASN A C 1
ATOM 748 O O . ASN A 1 99 ? 25.038 0.797 4.171 1.00 90.44 99 ASN A O 1
ATOM 752 N N . ALA A 1 100 ? 27.071 1.582 4.679 1.00 91.75 100 ALA A N 1
ATOM 753 C CA . ALA A 1 100 ? 26.854 1.640 6.122 1.00 91.75 100 ALA A CA 1
ATOM 754 C C . ALA A 1 100 ? 25.810 2.703 6.500 1.00 91.75 100 ALA A C 1
ATOM 756 O O . ALA A 1 100 ? 24.898 2.408 7.277 1.00 91.75 100 ALA A O 1
ATOM 757 N N . GLU A 1 101 ? 25.874 3.895 5.901 1.00 92.50 101 GLU A N 1
ATOM 758 C CA . GLU A 1 101 ? 24.872 4.951 6.096 1.00 92.50 101 GLU A CA 1
ATOM 759 C C . GLU A 1 101 ? 23.472 4.500 5.661 1.00 92.50 101 GLU A C 1
ATOM 761 O O . GLU A 1 101 ? 22.502 4.674 6.404 1.00 92.50 101 GLU A O 1
ATOM 766 N N . MET A 1 102 ? 23.362 3.846 4.502 1.00 91.50 102 MET A N 1
ATOM 767 C CA . MET A 1 102 ? 22.086 3.333 3.994 1.00 91.50 102 MET A CA 1
ATOM 768 C C . MET A 1 102 ? 21.506 2.230 4.891 1.00 91.50 102 MET A C 1
ATOM 770 O O . MET A 1 102 ? 20.310 2.249 5.191 1.00 91.50 102 MET A O 1
ATOM 774 N N . ARG A 1 103 ? 22.339 1.313 5.407 1.00 93.25 103 ARG A N 1
ATOM 775 C CA . ARG A 1 103 ? 21.915 0.300 6.395 1.00 93.25 103 ARG A CA 1
ATOM 776 C C . ARG A 1 103 ? 21.440 0.936 7.702 1.00 93.25 103 ARG A C 1
ATOM 778 O O . ARG A 1 103 ? 20.413 0.528 8.246 1.00 93.25 103 ARG A O 1
ATOM 785 N N . ALA A 1 104 ? 22.145 1.953 8.199 1.00 94.44 104 ALA A N 1
ATOM 786 C CA . ALA A 1 104 ? 21.741 2.684 9.400 1.00 94.44 104 ALA A CA 1
ATOM 787 C C . ALA A 1 104 ? 20.404 3.417 9.191 1.00 94.44 104 ALA A C 1
ATOM 789 O O . ALA A 1 104 ? 19.522 3.388 10.057 1.00 94.44 104 ALA A O 1
ATOM 790 N N . TYR A 1 105 ? 20.220 4.024 8.017 1.00 93.69 105 TYR A N 1
ATOM 791 C CA . TYR A 1 105 ? 18.963 4.651 7.627 1.00 93.69 105 TYR A CA 1
ATOM 792 C C . TYR A 1 105 ? 17.824 3.626 7.562 1.00 93.69 105 TYR A C 1
ATOM 794 O O . TYR A 1 105 ? 16.741 3.869 8.096 1.00 93.69 105 TYR A O 1
ATOM 802 N N . GLU A 1 106 ? 18.064 2.444 6.995 1.00 94.25 106 GLU A N 1
ATOM 803 C CA . GLU A 1 106 ? 17.085 1.357 6.942 1.00 94.25 106 GLU A CA 1
ATOM 804 C C . GLU A 1 106 ? 16.671 0.890 8.348 1.00 94.25 106 GLU A C 1
ATOM 806 O O . GLU A 1 106 ? 15.479 0.785 8.657 1.00 94.25 106 GLU A O 1
ATOM 811 N N . ALA A 1 107 ? 17.650 0.680 9.234 1.00 95.00 107 ALA A N 1
ATOM 812 C CA . ALA A 1 107 ? 17.419 0.262 10.613 1.00 95.00 107 ALA A CA 1
ATOM 813 C C . ALA A 1 107 ? 16.537 1.262 11.383 1.00 95.00 107 ALA A C 1
ATOM 815 O O . ALA A 1 107 ? 15.664 0.861 12.164 1.00 95.00 107 ALA A O 1
ATOM 816 N N . LYS A 1 108 ? 16.700 2.566 11.119 1.00 96.44 108 LYS A N 1
ATOM 817 C CA . LYS A 1 108 ? 15.844 3.622 11.677 1.00 96.44 108 LYS A CA 1
ATOM 818 C C . LYS A 1 108 ? 14.387 3.479 11.222 1.00 96.44 108 LYS A C 1
ATOM 820 O O . LYS A 1 108 ? 13.488 3.530 12.061 1.00 96.44 108 LYS A O 1
ATOM 825 N N . HIS A 1 109 ? 14.144 3.254 9.930 1.00 96.38 109 HIS A N 1
ATOM 826 C CA . HIS A 1 109 ? 12.791 3.070 9.382 1.00 96.38 109 HIS A CA 1
ATOM 827 C C . HIS A 1 109 ? 12.126 1.806 9.921 1.00 96.38 109 HIS A C 1
ATOM 829 O O . HIS A 1 109 ? 10.972 1.844 10.350 1.00 96.38 109 HIS A O 1
ATOM 835 N N . ARG A 1 110 ? 12.873 0.700 9.992 1.00 96.69 110 ARG A N 1
ATOM 836 C CA . ARG A 1 110 ? 12.406 -0.549 10.604 1.00 96.69 110 ARG A CA 1
ATOM 837 C C . ARG A 1 110 ? 11.982 -0.338 12.056 1.00 96.69 110 ARG A C 1
ATOM 839 O O . ARG A 1 110 ? 10.899 -0.767 12.450 1.00 96.69 110 ARG A O 1
ATOM 846 N N . THR A 1 111 ? 12.819 0.342 12.837 1.00 96.69 111 THR A N 1
ATOM 847 C CA . THR A 1 111 ? 12.541 0.646 14.246 1.00 96.69 111 THR A CA 1
ATOM 848 C C . THR A 1 111 ? 11.274 1.486 14.387 1.00 96.69 111 THR A C 1
ATOM 850 O O . THR A 1 111 ? 10.410 1.152 15.195 1.00 96.69 111 THR A O 1
ATOM 853 N N . TYR A 1 112 ? 11.126 2.524 13.561 1.00 97.00 112 TYR A N 1
ATOM 854 C CA . TYR A 1 112 ? 9.927 3.358 13.528 1.00 97.00 112 TYR A CA 1
ATOM 855 C C . TYR A 1 112 ? 8.664 2.526 13.251 1.00 97.00 112 TYR A C 1
ATOM 857 O O . TYR A 1 112 ? 7.710 2.567 14.027 1.00 97.00 112 TYR A O 1
ATOM 865 N N . LEU A 1 113 ? 8.666 1.716 12.189 1.00 96.12 113 LEU A N 1
ATOM 866 C CA . LEU A 1 113 ? 7.517 0.888 11.810 1.00 96.12 113 LEU A CA 1
ATOM 867 C C . LEU A 1 113 ? 7.089 -0.042 12.953 1.00 96.12 113 LEU A C 1
ATOM 869 O O . LEU A 1 113 ? 5.921 -0.039 13.349 1.00 96.12 113 LEU A O 1
ATOM 873 N N . LEU A 1 114 ? 8.045 -0.752 13.559 1.00 93.81 114 LEU A N 1
ATOM 874 C CA . LEU A 1 114 ? 7.788 -1.660 14.680 1.00 93.81 114 LEU A CA 1
ATOM 875 C C . LEU A 1 114 ? 7.233 -0.931 15.914 1.00 93.81 114 LEU A C 1
ATOM 877 O O . LEU A 1 114 ? 6.275 -1.403 16.531 1.00 93.81 114 LEU A O 1
ATOM 881 N N . GLN A 1 115 ? 7.787 0.235 16.261 1.00 94.06 115 GLN A N 1
ATOM 882 C CA . GLN A 1 115 ? 7.295 1.055 17.376 1.00 94.06 115 GLN A CA 1
ATOM 883 C C . GLN A 1 115 ? 5.840 1.498 17.164 1.00 94.06 115 GLN A C 1
ATOM 885 O O . GLN A 1 115 ? 5.044 1.505 18.112 1.00 94.06 115 GLN A O 1
ATOM 890 N N . HIS A 1 116 ? 5.477 1.795 15.915 1.00 92.75 116 HIS A N 1
ATOM 891 C CA . HIS A 1 116 ? 4.141 2.234 15.518 1.00 92.75 116 HIS A CA 1
ATOM 892 C C . HIS A 1 116 ? 3.188 1.093 15.123 1.00 92.75 116 HIS A C 1
ATOM 894 O O . HIS A 1 116 ? 2.048 1.358 14.745 1.00 92.75 116 HIS A O 1
ATOM 900 N N . GLY A 1 117 ? 3.600 -0.170 15.280 1.00 88.38 117 GLY A N 1
ATOM 901 C CA . GLY A 1 117 ? 2.744 -1.335 15.041 1.00 88.38 117 GLY A CA 1
ATOM 902 C C . GLY A 1 117 ? 2.522 -1.677 13.566 1.00 88.38 117 GLY A C 1
ATOM 903 O O . GLY A 1 117 ? 1.560 -2.373 13.257 1.00 88.38 117 GLY A O 1
ATOM 904 N N . CYS A 1 118 ? 3.395 -1.210 12.673 1.00 94.31 118 CYS A N 1
ATOM 905 C CA . CYS A 1 118 ? 3.422 -1.593 11.266 1.00 94.31 118 CYS A CA 1
ATOM 906 C C . CYS A 1 118 ? 4.544 -2.629 11.045 1.00 94.31 118 CYS A C 1
ATOM 908 O O . CYS A 1 118 ? 5.708 -2.330 11.317 1.00 94.31 118 CYS A O 1
ATOM 910 N N . PRO A 1 119 ? 4.244 -3.858 10.594 1.00 94.62 119 PRO A N 1
ATOM 911 C CA . PRO A 1 119 ? 5.269 -4.838 10.252 1.00 94.62 119 PRO A CA 1
ATOM 912 C C . PRO A 1 119 ? 6.151 -4.341 9.090 1.00 94.62 119 PRO A C 1
ATOM 914 O O . PRO A 1 119 ? 5.616 -3.853 8.096 1.00 94.62 119 PRO A O 1
ATOM 917 N N . PRO A 1 120 ? 7.486 -4.468 9.155 1.00 95.75 120 PRO A N 1
ATOM 918 C CA . PRO A 1 120 ? 8.369 -4.155 8.029 1.00 95.75 120 PRO A CA 1
ATOM 919 C C . PRO A 1 120 ? 8.059 -5.012 6.789 1.00 95.75 120 PRO A C 1
ATOM 921 O O . PRO A 1 120 ? 7.834 -6.214 6.909 1.00 95.75 120 PRO A O 1
ATOM 924 N N . CYS A 1 121 ? 8.090 -4.418 5.592 1.00 94.31 121 CYS A N 1
ATOM 925 C CA . CYS A 1 121 ? 7.732 -5.083 4.329 1.00 94.31 121 CYS A CA 1
ATOM 926 C C . CYS A 1 121 ? 8.726 -6.156 3.844 1.00 94.31 121 CYS A C 1
ATOM 928 O O . CYS A 1 121 ? 8.449 -6.852 2.866 1.00 94.31 121 CYS A O 1
ATOM 930 N N . HIS A 1 122 ? 9.865 -6.304 4.521 1.00 92.69 122 HIS A N 1
ATOM 931 C CA . HIS A 1 122 ? 10.817 -7.392 4.324 1.00 92.69 122 HIS A CA 1
ATOM 932 C C . HIS A 1 122 ? 11.521 -7.755 5.641 1.00 92.69 122 HIS A C 1
ATOM 934 O O . HIS A 1 122 ? 11.615 -6.924 6.563 1.00 92.69 122 HIS A O 1
ATOM 940 N N . PRO A 1 123 ? 12.025 -8.994 5.753 1.00 91.31 123 PRO A N 1
ATOM 941 C CA . PRO A 1 123 ? 12.680 -9.461 6.964 1.00 91.31 123 PRO A CA 1
ATOM 942 C C . PRO A 1 123 ? 14.043 -8.760 7.163 1.00 91.31 123 PRO A C 1
ATOM 944 O O . PRO A 1 123 ? 14.553 -8.130 6.229 1.00 91.31 123 PRO A O 1
ATOM 947 N N . PRO A 1 124 ? 14.599 -8.767 8.389 1.00 89.56 124 PRO A N 1
ATOM 948 C CA . PRO A 1 124 ? 15.825 -8.042 8.727 1.00 89.56 124 PRO A CA 1
ATOM 949 C C . PRO A 1 124 ? 17.090 -8.619 8.089 1.00 89.56 124 PRO A C 1
ATOM 951 O O . PRO A 1 124 ? 18.100 -7.931 8.075 1.00 89.56 124 PRO A O 1
ATOM 954 N N . GLU A 1 125 ? 17.056 -9.840 7.558 1.00 88.19 125 GLU A N 1
ATOM 955 C CA . GLU A 1 125 ? 18.175 -10.446 6.828 1.00 88.19 125 GLU A CA 1
ATOM 956 C C . GLU A 1 125 ? 18.305 -9.874 5.408 1.00 88.19 125 GLU A C 1
ATOM 958 O O . GLU A 1 125 ? 19.377 -9.929 4.810 1.00 88.19 125 GLU A O 1
ATOM 963 N N . TYR A 1 126 ? 17.228 -9.292 4.869 1.00 88.06 126 TYR A N 1
ATOM 964 C CA . TYR A 1 126 ? 17.237 -8.619 3.575 1.00 88.06 126 TYR A CA 1
ATOM 965 C C . TYR A 1 126 ? 17.586 -7.144 3.777 1.00 88.06 126 TYR A C 1
ATOM 967 O O . TYR A 1 126 ? 16.700 -6.340 4.052 1.00 88.06 126 TYR A O 1
ATOM 975 N N . THR A 1 127 ? 18.873 -6.805 3.697 1.00 84.00 127 THR A N 1
ATOM 976 C CA . THR A 1 127 ? 19.392 -5.448 3.941 1.00 84.00 127 THR A CA 1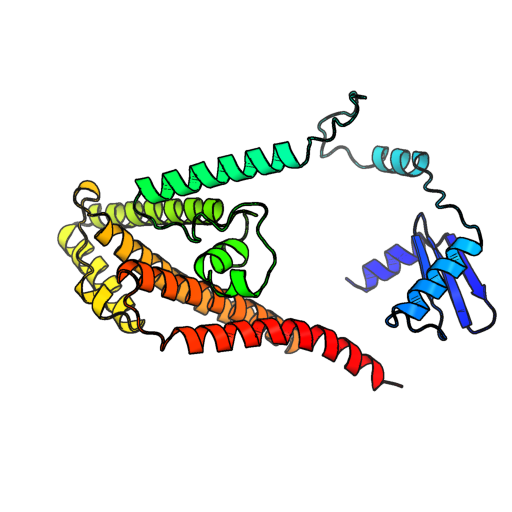
ATOM 977 C C . THR A 1 127 ? 20.092 -4.877 2.718 1.00 84.00 127 THR A C 1
ATOM 979 O O . THR A 1 127 ? 20.476 -5.609 1.809 1.00 84.00 127 THR A O 1
ATOM 982 N N . TYR A 1 128 ? 20.250 -3.554 2.700 1.00 84.00 128 TYR A N 1
ATOM 983 C CA . TYR A 1 128 ? 21.021 -2.857 1.676 1.00 84.00 128 TYR A CA 1
ATOM 984 C C . TYR A 1 128 ? 22.536 -3.200 1.725 1.00 84.00 128 TYR A C 1
ATOM 986 O O . TYR A 1 128 ? 23.102 -3.240 2.821 1.00 84.00 128 TYR A O 1
ATOM 994 N N . PRO A 1 129 ? 23.229 -3.345 0.574 1.00 86.12 129 PRO A N 1
ATOM 995 C CA . PRO A 1 129 ? 22.684 -3.338 -0.782 1.00 86.12 129 PRO A CA 1
ATOM 996 C C . PRO A 1 129 ? 21.890 -4.616 -1.045 1.00 86.12 129 PRO A C 1
ATOM 998 O O . PRO A 1 129 ? 22.338 -5.722 -0.756 1.00 86.12 129 PRO A O 1
ATOM 1001 N N . TYR A 1 130 ? 20.688 -4.450 -1.584 1.00 83.94 130 TYR A N 1
ATOM 1002 C CA . TYR A 1 130 ? 19.773 -5.568 -1.733 1.00 83.94 130 TYR A CA 1
ATOM 1003 C C . TYR A 1 130 ? 20.225 -6.502 -2.849 1.00 83.94 130 TYR A C 1
ATOM 1005 O O . TYR A 1 130 ? 20.568 -6.053 -3.946 1.00 83.94 130 TYR A O 1
ATOM 1013 N N . ASP A 1 131 ? 20.181 -7.803 -2.570 1.00 73.69 131 ASP A N 1
ATOM 1014 C CA . ASP A 1 131 ? 20.441 -8.814 -3.583 1.00 73.69 131 ASP A CA 1
ATOM 1015 C C . ASP A 1 131 ? 19.397 -8.700 -4.705 1.00 73.69 131 ASP A C 1
ATOM 1017 O O . ASP A 1 131 ? 18.187 -8.697 -4.472 1.00 73.69 131 ASP A O 1
ATOM 1021 N N . SER A 1 132 ? 19.886 -8.607 -5.939 1.00 64.69 132 SER A N 1
ATOM 1022 C CA . SER A 1 132 ? 19.057 -8.582 -7.144 1.00 64.69 132 SER A CA 1
ATOM 1023 C C . SER A 1 132 ? 18.514 -9.961 -7.531 1.00 64.69 132 SER A C 1
ATOM 1025 O O . SER A 1 132 ? 17.795 -10.069 -8.525 1.00 64.69 132 SER A O 1
ATOM 1027 N N . ASN A 1 133 ? 18.833 -11.008 -6.762 1.00 71.38 133 ASN A N 1
ATOM 1028 C CA . ASN A 1 133 ? 18.322 -12.352 -6.977 1.00 71.38 133 ASN A CA 1
ATOM 1029 C C . ASN A 1 133 ? 16.784 -12.359 -7.032 1.00 71.38 133 ASN A C 1
ATOM 1031 O O . ASN A 1 133 ? 16.082 -12.141 -6.037 1.00 71.38 133 ASN A O 1
ATOM 1035 N N . GLU A 1 134 ? 16.263 -12.639 -8.228 1.00 63.44 134 GLU A N 1
ATOM 1036 C CA . GLU A 1 134 ? 14.833 -12.612 -8.518 1.00 63.44 134 GLU A CA 1
ATOM 1037 C C . GLU A 1 134 ? 14.025 -13.555 -7.619 1.00 63.44 134 GLU A C 1
ATOM 1039 O O . GLU A 1 134 ? 12.874 -13.251 -7.300 1.00 63.44 134 GLU A O 1
ATOM 1044 N N . ASP A 1 135 ? 14.605 -14.670 -7.173 1.00 68.88 135 ASP A N 1
ATOM 1045 C CA . ASP A 1 135 ? 13.900 -15.650 -6.344 1.00 68.88 135 ASP A CA 1
ATOM 1046 C C . ASP A 1 135 ? 13.639 -15.136 -4.923 1.00 68.88 135 ASP A C 1
ATOM 1048 O O . ASP A 1 135 ? 12.588 -15.425 -4.344 1.00 68.88 135 ASP A O 1
ATOM 1052 N N . MET A 1 136 ? 14.553 -14.330 -4.373 1.00 67.06 136 MET A N 1
ATOM 1053 C CA . MET A 1 136 ? 14.371 -13.657 -3.081 1.00 67.06 136 MET A CA 1
ATOM 1054 C C . MET A 1 136 ? 13.316 -12.558 -3.186 1.00 67.06 136 MET A C 1
ATOM 1056 O O . MET A 1 136 ? 12.384 -12.506 -2.383 1.00 67.06 136 MET A O 1
ATOM 1060 N N . LEU A 1 137 ? 13.402 -11.732 -4.229 1.00 70.56 137 LEU A N 1
ATOM 1061 C CA . LEU A 1 137 ? 12.444 -10.659 -4.488 1.00 70.56 137 LEU A CA 1
ATOM 1062 C C . LEU A 1 137 ? 11.012 -11.184 -4.656 1.00 70.56 137 LEU A C 1
ATOM 1064 O O . LEU A 1 137 ? 10.073 -10.597 -4.115 1.00 70.56 137 LEU A O 1
ATOM 1068 N N . ARG A 1 138 ? 10.827 -12.322 -5.340 1.00 70.69 138 ARG A N 1
ATOM 1069 C CA . ARG A 1 138 ? 9.506 -12.950 -5.536 1.00 70.69 138 ARG A CA 1
ATOM 1070 C C . ARG A 1 138 ? 8.809 -13.300 -4.219 1.00 70.69 138 ARG A C 1
ATOM 1072 O O . ARG A 1 138 ? 7.584 -13.216 -4.162 1.00 70.69 138 ARG A O 1
ATOM 1079 N N . ARG A 1 139 ? 9.564 -13.635 -3.169 1.00 82.62 139 ARG A N 1
ATOM 1080 C CA . ARG A 1 139 ? 9.039 -13.983 -1.835 1.00 82.62 139 ARG A CA 1
ATOM 1081 C C . ARG A 1 139 ? 8.705 -12.765 -0.969 1.00 82.62 139 ARG A C 1
ATOM 1083 O O . ARG A 1 139 ? 8.199 -12.932 0.135 1.00 82.62 139 ARG A O 1
ATOM 1090 N N . LEU A 1 140 ? 8.972 -11.548 -1.450 1.00 89.62 140 LEU A N 1
ATOM 1091 C CA . LEU A 1 140 ? 8.791 -10.298 -0.705 1.00 89.62 140 LEU A CA 1
ATOM 1092 C C . LEU A 1 140 ? 7.779 -9.374 -1.410 1.00 89.62 140 LEU A C 1
ATOM 1094 O O . LEU A 1 140 ? 8.138 -8.288 -1.874 1.00 89.62 140 LEU A O 1
ATOM 1098 N N . PRO A 1 141 ? 6.494 -9.772 -1.504 1.00 91.25 141 PRO A N 1
ATOM 1099 C CA . PRO A 1 141 ? 5.475 -9.040 -2.261 1.00 91.25 141 PRO A CA 1
ATOM 1100 C C . PRO A 1 141 ? 5.291 -7.586 -1.803 1.00 91.25 141 PRO A C 1
ATOM 1102 O O . PRO A 1 141 ? 5.130 -6.691 -2.633 1.00 91.25 141 PRO A O 1
ATOM 1105 N N . ALA A 1 142 ? 5.354 -7.325 -0.495 1.00 93.38 142 ALA A N 1
ATOM 1106 C CA . ALA A 1 142 ? 5.244 -5.971 0.037 1.00 93.38 142 ALA A CA 1
ATOM 1107 C C . ALA A 1 142 ? 6.458 -5.106 -0.327 1.00 93.38 142 ALA A C 1
ATOM 1109 O O . ALA A 1 142 ? 6.284 -3.974 -0.774 1.00 93.38 142 ALA A O 1
ATOM 1110 N N . ALA A 1 143 ? 7.678 -5.641 -0.212 1.00 92.12 143 ALA A N 1
ATOM 1111 C CA . ALA A 1 143 ? 8.881 -4.923 -0.628 1.00 92.12 143 ALA A CA 1
ATOM 1112 C C . ALA A 1 143 ? 8.858 -4.609 -2.129 1.00 92.12 143 ALA A C 1
ATOM 1114 O O . ALA A 1 143 ? 9.153 -3.483 -2.515 1.00 92.12 143 ALA A O 1
ATOM 1115 N N . LEU A 1 144 ? 8.426 -5.556 -2.970 1.00 90.44 144 LEU A N 1
ATOM 1116 C CA . LEU A 1 144 ? 8.255 -5.337 -4.408 1.00 90.44 144 LEU A CA 1
ATOM 1117 C C . LEU A 1 144 ? 7.257 -4.220 -4.724 1.00 90.44 144 LEU A C 1
ATOM 1119 O O . LEU A 1 144 ? 7.506 -3.418 -5.625 1.00 90.44 144 LEU A O 1
ATOM 1123 N N . TYR A 1 145 ? 6.139 -4.148 -3.998 1.00 92.88 145 TYR A N 1
ATOM 1124 C CA . TYR A 1 145 ? 5.195 -3.043 -4.145 1.00 92.88 145 TYR A CA 1
ATOM 1125 C C . TYR A 1 145 ? 5.835 -1.701 -3.780 1.00 92.88 145 TYR A C 1
ATOM 1127 O O . TYR A 1 145 ? 5.697 -0.738 -4.532 1.00 92.88 145 TYR A O 1
ATOM 1135 N N . TYR A 1 146 ? 6.550 -1.627 -2.659 1.00 92.50 146 TYR A N 1
ATOM 1136 C CA . TYR A 1 146 ? 7.188 -0.380 -2.235 1.00 92.50 146 TYR A CA 1
ATOM 1137 C C . TYR A 1 146 ? 8.368 0.024 -3.122 1.00 92.50 146 TYR A C 1
ATOM 1139 O O . TYR A 1 146 ? 8.633 1.213 -3.271 1.00 92.50 146 TYR A O 1
ATOM 1147 N N . TRP A 1 147 ? 9.015 -0.944 -3.770 1.00 88.56 147 TRP A N 1
ATOM 1148 C CA . TRP A 1 147 ? 10.098 -0.705 -4.717 1.00 88.56 147 TRP A CA 1
ATOM 1149 C C . TRP A 1 147 ? 9.595 -0.259 -6.095 1.00 88.56 147 TRP A C 1
ATOM 1151 O O . TRP A 1 147 ? 10.065 0.729 -6.649 1.00 88.56 147 TRP A O 1
ATOM 1161 N N . PHE A 1 148 ? 8.649 -1.004 -6.674 1.00 85.94 148 PHE A N 1
ATOM 1162 C CA . PHE A 1 148 ? 8.281 -0.893 -8.093 1.00 85.94 148 PHE A CA 1
ATOM 1163 C C . PHE A 1 148 ? 6.826 -0.493 -8.339 1.00 85.94 148 PHE A C 1
ATOM 1165 O O . PHE A 1 148 ? 6.422 -0.329 -9.490 1.00 85.94 148 PHE A O 1
ATOM 1172 N N . GLY A 1 149 ? 6.012 -0.418 -7.290 1.00 81.50 149 GLY A N 1
ATOM 1173 C CA . GLY A 1 149 ? 4.610 -0.048 -7.392 1.00 81.50 149 GLY A CA 1
ATOM 1174 C C . GLY A 1 149 ? 4.410 1.454 -7.583 1.00 81.50 149 GLY A C 1
ATOM 1175 O O . GLY A 1 149 ? 5.333 2.225 -7.832 1.00 81.50 149 GLY A O 1
ATOM 1176 N N . ASP A 1 150 ? 3.165 1.883 -7.391 1.00 65.56 150 ASP A N 1
ATOM 1177 C CA . ASP A 1 150 ? 2.712 3.275 -7.551 1.00 65.56 150 ASP A CA 1
ATOM 1178 C C . ASP A 1 150 ? 3.397 4.269 -6.577 1.00 65.56 150 ASP A C 1
ATOM 1180 O O . ASP A 1 150 ? 3.255 5.483 -6.699 1.00 65.56 150 ASP A O 1
ATOM 1184 N N . GLY A 1 151 ? 4.152 3.755 -5.597 1.00 58.31 151 GLY A N 1
ATOM 1185 C CA . GLY A 1 151 ? 4.921 4.519 -4.613 1.00 58.31 151 GLY A CA 1
ATOM 1186 C C . GLY A 1 151 ? 6.443 4.398 -4.732 1.00 58.31 151 GLY A C 1
ATOM 1187 O O . GLY A 1 151 ? 7.119 4.932 -3.855 1.00 58.31 151 GLY A O 1
ATOM 1188 N N . GLY A 1 152 ? 6.972 3.736 -5.772 1.00 60.75 152 GLY A N 1
ATOM 1189 C CA . GLY A 1 152 ? 8.402 3.451 -5.994 1.00 60.75 152 GLY A CA 1
ATOM 1190 C C . GLY A 1 152 ? 9.272 4.681 -6.278 1.00 60.75 152 GLY A C 1
ATOM 1191 O O . GLY A 1 152 ? 9.955 4.755 -7.294 1.00 60.75 152 GLY A O 1
ATOM 1192 N N . LYS A 1 153 ? 9.204 5.692 -5.409 1.00 63.97 153 LYS A N 1
ATOM 1193 C CA . LYS A 1 153 ? 10.018 6.913 -5.451 1.00 63.97 153 LYS A CA 1
ATOM 1194 C C . LYS A 1 153 ? 11.297 6.784 -4.630 1.00 63.97 153 LYS A C 1
ATOM 1196 O O . LYS A 1 153 ? 12.188 7.611 -4.780 1.00 63.97 153 LYS A O 1
ATOM 1201 N N . SER A 1 154 ? 11.359 5.786 -3.752 1.00 72.19 154 SER A N 1
ATOM 1202 C CA . SER A 1 154 ? 12.515 5.524 -2.905 1.00 72.19 154 SER A CA 1
ATOM 1203 C C . SER A 1 154 ? 13.249 4.292 -3.408 1.00 72.19 154 SER A C 1
ATOM 1205 O O . SER A 1 154 ? 12.626 3.285 -3.741 1.00 72.19 154 SER A O 1
ATOM 1207 N N . MET A 1 155 ? 14.579 4.356 -3.413 1.00 79.56 155 MET A N 1
ATOM 1208 C CA . MET A 1 155 ? 15.425 3.178 -3.627 1.00 79.56 155 MET A CA 1
ATOM 1209 C C . MET A 1 155 ? 15.420 2.233 -2.411 1.00 79.56 155 MET A C 1
ATOM 1211 O O . MET A 1 155 ? 16.113 1.222 -2.420 1.00 79.56 155 MET A O 1
ATOM 1215 N N . MET A 1 156 ? 14.652 2.558 -1.363 1.00 88.38 156 MET A N 1
ATOM 1216 C CA . MET A 1 156 ? 14.530 1.779 -0.137 1.00 88.38 156 MET A CA 1
ATOM 1217 C C . MET A 1 156 ? 13.059 1.465 0.182 1.00 88.38 156 MET A C 1
ATOM 1219 O O . MET A 1 156 ? 12.290 2.375 0.510 1.00 88.38 156 MET A O 1
ATOM 1223 N N . PRO A 1 157 ? 12.651 0.184 0.172 1.00 92.00 157 PRO A N 1
ATOM 1224 C CA . PRO A 1 157 ? 11.271 -0.219 0.442 1.00 92.00 157 PRO A CA 1
ATOM 1225 C C . PRO A 1 157 ? 10.729 0.263 1.786 1.00 92.00 157 PRO A C 1
ATOM 1227 O O . PRO A 1 157 ? 9.577 0.684 1.868 1.00 92.00 157 PRO A O 1
ATOM 1230 N N . LEU A 1 158 ? 11.549 0.235 2.842 1.00 94.25 158 LEU A N 1
ATOM 1231 C CA . LEU A 1 158 ? 11.103 0.638 4.178 1.00 94.25 158 LEU A CA 1
ATOM 1232 C C . LEU A 1 158 ? 10.860 2.141 4.298 1.00 94.25 158 LEU A C 1
ATOM 1234 O O . LEU A 1 158 ? 9.938 2.535 5.004 1.00 94.25 158 LEU A O 1
ATOM 1238 N N . ASP A 1 159 ? 11.620 2.972 3.590 1.00 94.00 159 ASP A N 1
ATOM 1239 C CA . ASP A 1 159 ? 11.365 4.414 3.531 1.00 94.00 159 ASP A CA 1
ATOM 1240 C C . ASP A 1 159 ? 10.028 4.699 2.824 1.00 94.00 159 ASP A C 1
ATOM 1242 O O . ASP A 1 159 ? 9.147 5.367 3.374 1.00 94.00 159 ASP A O 1
ATOM 1246 N N . ALA A 1 160 ? 9.799 4.068 1.666 1.00 93.69 160 ALA A N 1
ATOM 1247 C CA . ALA A 1 160 ? 8.513 4.149 0.973 1.00 93.69 160 ALA A CA 1
ATOM 1248 C C . ALA A 1 160 ? 7.343 3.639 1.841 1.00 93.69 160 ALA A C 1
ATOM 1250 O O . ALA A 1 160 ? 6.272 4.253 1.852 1.00 93.69 160 ALA A O 1
ATOM 1251 N N . GLN A 1 161 ? 7.545 2.570 2.617 1.00 95.81 161 GLN A N 1
ATOM 1252 C CA . GLN A 1 161 ? 6.549 2.062 3.561 1.00 95.81 161 GLN A CA 1
ATOM 1253 C C . GLN A 1 161 ? 6.274 3.044 4.708 1.00 95.81 161 GLN A C 1
ATOM 1255 O O . GLN A 1 161 ? 5.115 3.252 5.061 1.00 95.81 161 GLN A O 1
ATOM 1260 N N . VAL A 1 162 ? 7.302 3.673 5.287 1.00 96.25 162 VAL A N 1
ATOM 1261 C CA . VAL A 1 162 ? 7.127 4.703 6.327 1.00 96.25 162 VAL A CA 1
ATOM 1262 C C . VAL A 1 162 ? 6.350 5.891 5.785 1.00 96.25 162 VAL A C 1
ATOM 1264 O O . VAL A 1 162 ? 5.448 6.398 6.455 1.00 96.25 162 VAL A O 1
ATOM 1267 N N . TYR A 1 163 ? 6.659 6.329 4.568 1.00 95.31 163 TYR A N 1
ATOM 1268 C CA . TYR A 1 163 ? 5.893 7.379 3.914 1.00 95.31 163 TYR A CA 1
ATOM 1269 C C . TYR A 1 163 ? 4.418 6.987 3.759 1.00 95.31 163 TYR A C 1
ATOM 1271 O O . TYR A 1 163 ? 3.539 7.758 4.143 1.00 95.31 163 TYR A O 1
ATOM 1279 N N . ASP A 1 164 ? 4.134 5.790 3.247 1.00 95.75 164 ASP A N 1
ATOM 1280 C CA . ASP A 1 164 ? 2.770 5.293 3.041 1.00 95.75 164 ASP A CA 1
ATOM 1281 C C . ASP A 1 164 ? 1.999 5.146 4.361 1.00 95.75 164 ASP A C 1
ATOM 1283 O O . ASP A 1 164 ? 0.846 5.567 4.465 1.00 95.75 164 ASP A O 1
ATOM 1287 N N . TRP A 1 165 ? 2.671 4.666 5.411 1.00 97.00 165 TRP A N 1
ATOM 1288 C CA . TRP A 1 165 ? 2.124 4.605 6.763 1.00 97.00 165 TRP A CA 1
ATOM 1289 C C . TRP A 1 165 ? 1.744 5.995 7.288 1.00 97.00 165 TRP A C 1
ATOM 1291 O O . TRP A 1 165 ? 0.645 6.188 7.806 1.00 97.00 165 TRP A O 1
ATOM 1301 N N . HIS A 1 166 ? 2.595 7.006 7.090 1.00 96.94 166 HIS A N 1
ATOM 1302 C CA . HIS A 1 166 ? 2.255 8.385 7.443 1.00 96.94 166 HIS A CA 1
ATOM 1303 C C . HIS A 1 166 ? 1.058 8.923 6.649 1.00 96.94 166 HIS A C 1
ATOM 1305 O O . HIS A 1 166 ? 0.229 9.638 7.217 1.00 96.94 166 HIS A O 1
ATOM 1311 N N . GLN A 1 167 ? 0.955 8.611 5.351 1.00 96.50 167 GLN A N 1
ATOM 1312 C CA . GLN A 1 167 ? -0.205 9.015 4.546 1.00 96.50 167 GLN A CA 1
ATOM 1313 C C . GLN A 1 167 ? -1.488 8.375 5.072 1.00 96.50 167 GLN A C 1
ATOM 1315 O O . GLN A 1 167 ? -2.493 9.067 5.239 1.00 96.50 167 GLN A O 1
ATOM 1320 N N . PHE A 1 168 ? -1.431 7.091 5.423 1.00 97.31 168 PHE A N 1
ATOM 1321 C CA . PHE A 1 168 ? -2.531 6.405 6.085 1.00 97.31 168 PHE A CA 1
ATOM 1322 C C . PHE A 1 168 ? -2.929 7.096 7.397 1.00 97.31 168 PHE A C 1
ATOM 1324 O O . PHE A 1 168 ? -4.101 7.416 7.566 1.00 97.31 168 PHE A O 1
ATOM 1331 N N . LEU A 1 169 ? -1.991 7.399 8.299 1.00 96.44 169 LEU A N 1
ATOM 1332 C CA . LEU A 1 169 ? -2.315 8.045 9.582 1.00 96.44 169 LEU A CA 1
ATOM 1333 C C . LEU A 1 169 ? -2.946 9.439 9.403 1.00 96.44 169 LEU A C 1
ATOM 1335 O O . LEU A 1 169 ? -3.838 9.836 10.161 1.00 96.44 169 LEU A O 1
ATOM 1339 N N . LYS A 1 170 ? -2.525 10.186 8.374 1.00 97.25 170 LYS A N 1
ATOM 1340 C CA . LYS A 1 170 ? -3.164 11.457 7.998 1.00 97.25 170 LYS A CA 1
ATOM 1341 C C . LYS A 1 170 ? -4.595 11.240 7.514 1.00 97.25 170 LYS A C 1
ATOM 1343 O O . LYS A 1 170 ? -5.497 11.932 7.984 1.00 97.25 170 LYS A O 1
ATOM 1348 N N . HIS A 1 171 ? -4.803 10.269 6.623 1.00 96.44 171 HIS A N 1
ATOM 1349 C CA . HIS A 1 171 ? -6.126 9.890 6.118 1.00 96.44 171 HIS A CA 1
ATOM 1350 C C . HIS A 1 171 ? -7.048 9.475 7.271 1.00 96.44 171 HIS A C 1
ATOM 1352 O O . HIS A 1 171 ? -8.146 10.002 7.428 1.00 96.44 171 HIS A O 1
ATOM 1358 N N . GLN A 1 172 ? -6.532 8.627 8.157 1.00 95.94 172 GLN A N 1
ATOM 1359 C CA . GLN A 1 172 ? -7.187 8.142 9.360 1.00 95.94 172 GLN A CA 1
ATOM 1360 C C . GLN A 1 172 ? -7.670 9.292 10.268 1.00 95.94 172 GLN A C 1
ATOM 1362 O O . GLN A 1 172 ? -8.810 9.298 10.745 1.00 95.94 172 GLN A O 1
ATOM 1367 N N . THR A 1 173 ? -6.810 10.290 10.485 1.00 96.81 173 THR A N 1
ATOM 1368 C CA . THR A 1 173 ? -7.136 11.494 11.263 1.00 96.81 173 THR A CA 1
ATOM 1369 C C . THR A 1 173 ? -8.188 12.350 10.558 1.00 96.81 173 THR A C 1
ATOM 1371 O O . THR A 1 173 ? -9.102 12.863 11.206 1.00 96.81 173 THR A O 1
ATOM 1374 N N . SER A 1 174 ? -8.081 12.494 9.236 1.00 97.06 174 SER A N 1
ATOM 1375 C CA . SER A 1 174 ? -9.028 13.265 8.431 1.00 97.06 174 SER A CA 1
ATOM 1376 C C . SER A 1 174 ? -10.433 12.670 8.483 1.00 97.06 174 SER A C 1
ATOM 1378 O O . SER A 1 174 ? -11.382 13.400 8.750 1.00 97.06 174 SER A O 1
ATOM 1380 N N . ASP A 1 175 ? -10.571 11.353 8.313 1.00 95.38 175 ASP A N 1
ATOM 1381 C CA . ASP A 1 175 ? -11.873 10.672 8.336 1.00 95.38 175 ASP A CA 1
ATOM 1382 C C . ASP A 1 175 ? -12.626 10.912 9.653 1.00 95.38 175 ASP A C 1
ATOM 1384 O O . ASP A 1 175 ? -13.837 11.147 9.671 1.00 95.38 175 ASP A O 1
ATOM 1388 N N . ARG A 1 176 ? -11.901 10.891 10.777 1.00 96.69 176 ARG A N 1
ATOM 1389 C CA . ARG A 1 176 ? -12.485 11.132 12.103 1.00 96.69 176 ARG A CA 1
ATOM 1390 C C . ARG A 1 176 ? -12.855 12.582 12.314 1.00 96.69 176 ARG A C 1
ATOM 1392 O O . ARG A 1 176 ? -13.889 12.843 12.922 1.00 96.69 176 ARG A O 1
ATOM 1399 N N . ARG A 1 177 ? -12.036 13.513 11.817 1.00 96.94 177 ARG A N 1
ATOM 1400 C CA . ARG A 1 177 ? -12.359 14.943 11.840 1.00 96.94 177 ARG A CA 1
ATOM 1401 C C . ARG A 1 177 ? -13.662 15.196 11.092 1.00 96.94 177 ARG A C 1
ATOM 1403 O O . ARG A 1 177 ? -14.577 15.747 11.688 1.00 96.94 177 ARG A O 1
ATOM 1410 N N . SER A 1 178 ? -13.778 14.687 9.865 1.00 96.19 178 SER A N 1
ATOM 1411 C CA . SER A 1 178 ? -14.999 14.815 9.068 1.00 96.19 178 SER A CA 1
ATOM 1412 C C . SER A 1 178 ? -16.213 14.234 9.792 1.00 96.19 178 SER A C 1
ATOM 1414 O O . SER A 1 178 ? -17.238 14.894 9.876 1.00 96.19 178 SER A O 1
ATOM 1416 N N . CYS A 1 179 ? -16.102 13.048 10.404 1.00 96.69 179 CYS A N 1
ATOM 1417 C CA . CYS A 1 179 ? -17.216 12.486 11.178 1.00 96.69 179 CYS A CA 1
ATOM 1418 C C . CYS A 1 179 ? -17.533 13.283 12.455 1.00 96.69 179 CYS A C 1
ATOM 1420 O O . CYS A 1 179 ? -18.675 13.274 12.898 1.00 96.69 179 CYS A O 1
ATOM 1422 N N . SER A 1 180 ? -16.547 13.943 13.068 1.00 96.19 180 SER A N 1
ATOM 1423 C CA . SER A 1 180 ? -16.729 14.721 14.304 1.00 96.19 180 SER A CA 1
ATOM 1424 C C . SER A 1 180 ? -17.429 16.059 14.073 1.00 96.19 180 SER A C 1
ATOM 1426 O O . SER A 1 180 ? -18.015 16.596 15.008 1.00 96.19 180 SER A O 1
ATOM 1428 N N . GLU A 1 181 ? -17.368 16.583 12.850 1.00 96.38 181 GLU A N 1
ATOM 1429 C CA . GLU A 1 181 ? -18.023 17.829 12.436 1.00 96.38 181 GLU A CA 1
ATOM 1430 C C . GLU A 1 181 ? -19.506 17.622 12.064 1.00 96.38 181 GLU A C 1
ATOM 1432 O O . GLU A 1 181 ? -20.253 18.589 11.926 1.00 96.38 181 GLU A O 1
ATOM 1437 N N . GLU A 1 182 ? -19.961 16.370 11.948 1.00 97.12 182 GLU A N 1
ATOM 1438 C CA . GLU A 1 182 ? -21.357 16.030 11.661 1.00 97.12 182 GLU A CA 1
ATOM 1439 C C . GLU A 1 182 ? -22.279 16.277 12.874 1.00 97.12 182 GLU A C 1
ATOM 1441 O O . GLU A 1 182 ? -21.864 16.061 14.015 1.00 97.12 182 GLU A O 1
ATOM 1446 N N . PRO A 1 183 ? -23.574 16.610 12.678 1.00 97.69 183 PRO A N 1
ATOM 1447 C CA . PRO A 1 183 ? -24.523 16.827 13.780 1.00 97.69 183 PRO A CA 1
ATOM 1448 C C . PRO A 1 183 ? -24.675 15.632 14.736 1.00 97.69 183 PRO A C 1
ATOM 1450 O O . PRO A 1 183 ? -25.011 15.800 15.907 1.00 97.69 183 PRO A O 1
ATOM 1453 N N . ASN A 1 184 ? -24.436 14.412 14.242 1.00 97.19 184 ASN A N 1
ATOM 1454 C CA . ASN A 1 184 ? -24.405 13.192 15.046 1.00 97.19 184 ASN A CA 1
ATOM 1455 C C . ASN A 1 184 ? -23.139 12.369 14.734 1.00 97.19 184 ASN A C 1
ATOM 1457 O O . ASN A 1 184 ? -23.195 11.423 13.936 1.00 97.19 184 ASN A O 1
ATOM 1461 N N . PRO A 1 185 ? -22.002 12.674 15.391 1.00 96.88 185 PRO A N 1
ATOM 1462 C CA . PRO A 1 185 ? -20.717 12.055 15.075 1.00 96.88 185 PRO A CA 1
ATOM 1463 C C . PRO A 1 185 ? -20.686 10.538 15.232 1.00 96.88 185 PRO A C 1
ATOM 1465 O O . PRO A 1 185 ? -20.058 9.828 14.448 1.00 96.88 185 PRO A O 1
ATOM 1468 N N . ARG A 1 186 ? -21.394 10.009 16.239 1.00 95.19 186 ARG A N 1
ATOM 1469 C CA . ARG A 1 186 ? -21.449 8.562 16.490 1.00 95.19 186 ARG A CA 1
ATOM 1470 C C . ARG A 1 186 ? -22.179 7.825 15.372 1.00 95.19 186 ARG A C 1
ATOM 1472 O O . ARG A 1 186 ? -21.737 6.748 14.967 1.00 95.19 186 ARG A O 1
ATOM 1479 N N . ALA A 1 187 ? -23.276 8.393 14.871 1.00 96.56 187 ALA A N 1
ATOM 1480 C CA . ALA A 1 187 ? -24.005 7.824 13.743 1.00 96.56 187 ALA A CA 1
ATOM 1481 C C . ALA A 1 187 ? -23.184 7.916 12.446 1.00 96.56 187 ALA A C 1
ATOM 1483 O O . ALA A 1 187 ? -23.072 6.918 11.732 1.00 96.56 187 ALA A O 1
ATOM 1484 N N . ALA A 1 188 ? -22.547 9.065 12.188 1.00 97.25 188 ALA A N 1
ATOM 1485 C CA . ALA A 1 188 ? -21.667 9.263 11.035 1.00 97.25 188 ALA A CA 1
ATOM 1486 C C . ALA A 1 188 ? -20.507 8.254 11.022 1.00 97.25 188 ALA A C 1
ATOM 1488 O O . ALA A 1 188 ? -20.293 7.567 10.021 1.00 97.25 188 ALA A O 1
ATOM 1489 N N . TRP A 1 189 ? -19.833 8.080 12.164 1.00 96.19 189 TRP A N 1
ATOM 1490 C CA . TRP A 1 189 ? -18.763 7.097 12.318 1.00 96.19 189 TRP A CA 1
ATOM 1491 C C . TRP A 1 189 ? -19.260 5.661 12.126 1.00 96.19 189 TRP A C 1
ATOM 1493 O O . TRP A 1 189 ? -18.656 4.885 11.392 1.00 96.19 189 TRP A O 1
ATOM 1503 N N . SER A 1 190 ? -20.402 5.302 12.719 1.00 95.94 190 SER A N 1
ATOM 1504 C CA . SER A 1 190 ? -20.980 3.959 12.557 1.00 95.94 190 SER A CA 1
ATOM 1505 C C . SER A 1 190 ? -21.287 3.642 11.090 1.00 95.94 190 SER A C 1
ATOM 1507 O O . SER A 1 190 ? -21.027 2.534 10.618 1.00 95.94 190 SER A O 1
ATOM 1509 N N . HIS A 1 191 ? -21.799 4.625 10.348 1.00 96.44 191 HIS A N 1
ATOM 1510 C CA . HIS A 1 191 ? -22.044 4.500 8.916 1.00 96.44 191 HIS A CA 1
ATOM 1511 C C . HIS A 1 191 ? -20.741 4.394 8.107 1.00 96.44 191 HIS A C 1
ATOM 1513 O O . HIS A 1 191 ? -20.665 3.580 7.184 1.00 96.44 191 HIS A O 1
ATOM 1519 N N . TYR A 1 192 ? -19.705 5.156 8.472 1.00 95.81 192 TYR A N 1
ATOM 1520 C CA . TYR A 1 192 ? -18.367 5.043 7.884 1.00 95.81 192 TYR A CA 1
ATOM 1521 C C . TYR A 1 192 ? -17.802 3.623 8.052 1.00 95.81 192 TYR A C 1
ATOM 1523 O O . TYR A 1 192 ? -17.486 2.958 7.066 1.00 95.81 192 TYR A O 1
ATOM 1531 N N . VAL A 1 193 ? -17.801 3.095 9.280 1.00 95.75 193 VAL A N 1
ATOM 1532 C CA . VAL A 1 193 ? -17.329 1.732 9.574 1.00 95.75 193 VAL A CA 1
ATOM 1533 C C . VAL A 1 193 ? -18.150 0.681 8.824 1.00 95.75 193 VAL A C 1
ATOM 1535 O O . VAL A 1 193 ? -17.594 -0.291 8.314 1.00 95.75 193 VAL A O 1
ATOM 1538 N N . LEU A 1 194 ? -19.469 0.860 8.694 1.00 97.00 194 LEU A N 1
ATOM 1539 C CA . LEU A 1 194 ? -20.310 -0.058 7.921 1.00 97.00 194 LEU A CA 1
ATOM 1540 C C . LEU A 1 194 ? -19.912 -0.104 6.437 1.00 97.00 194 LEU A C 1
ATOM 1542 O O . LEU A 1 194 ? -19.867 -1.193 5.857 1.00 97.00 194 LEU A O 1
ATOM 1546 N N . LYS A 1 195 ? -19.593 1.046 5.827 1.00 96.94 195 LYS A N 1
ATOM 1547 C CA . LYS A 1 195 ? -19.085 1.102 4.446 1.00 96.94 195 LYS A CA 1
ATOM 1548 C C . LYS A 1 195 ? -17.782 0.324 4.304 1.00 96.94 195 LYS A C 1
ATOM 1550 O O . LYS A 1 195 ? -17.655 -0.462 3.368 1.00 96.94 195 LYS A O 1
ATOM 1555 N N . ASP A 1 196 ? -16.870 0.471 5.256 1.00 96.88 196 ASP A N 1
ATOM 1556 C CA . ASP A 1 196 ? -15.586 -0.230 5.236 1.00 96.88 196 ASP A CA 1
ATOM 1557 C C . ASP A 1 196 ? -15.739 -1.740 5.426 1.00 96.88 196 ASP A C 1
ATOM 1559 O O . ASP A 1 196 ? -15.129 -2.525 4.699 1.00 96.88 196 ASP A O 1
ATOM 1563 N N . ARG A 1 197 ? -16.643 -2.178 6.310 1.00 96.81 197 ARG A N 1
ATOM 1564 C CA . ARG A 1 197 ? -16.998 -3.602 6.435 1.00 96.81 197 ARG A CA 1
ATOM 1565 C C . ARG A 1 197 ? -17.551 -4.164 5.128 1.00 96.81 197 ARG A C 1
ATOM 1567 O O . ARG A 1 197 ? -17.189 -5.269 4.726 1.00 96.81 197 ARG A O 1
ATOM 1574 N N . ASN A 1 198 ? -18.427 -3.422 4.454 1.00 97.19 198 ASN A N 1
ATOM 1575 C CA . ASN A 1 198 ? -18.982 -3.844 3.168 1.00 97.19 198 ASN A CA 1
ATOM 1576 C C . ASN A 1 198 ? -17.909 -3.895 2.076 1.00 97.19 198 ASN A C 1
ATOM 1578 O O . ASN A 1 198 ? -17.898 -4.837 1.283 1.00 97.19 198 ASN A O 1
ATOM 1582 N N . LEU A 1 199 ? -16.976 -2.940 2.074 1.00 96.19 199 LEU A N 1
ATOM 1583 C CA . LEU A 1 199 ? -15.838 -2.927 1.161 1.00 96.19 199 LEU A CA 1
ATOM 1584 C C . LEU A 1 199 ? -14.945 -4.161 1.354 1.00 96.19 199 LEU A C 1
ATOM 1586 O O . LEU A 1 199 ? -14.598 -4.818 0.374 1.00 96.19 199 LEU A O 1
ATOM 1590 N N . LEU A 1 200 ? -14.625 -4.521 2.599 1.00 93.81 200 LEU A N 1
ATOM 1591 C CA . LEU A 1 200 ? -13.852 -5.728 2.908 1.00 93.81 200 LEU A CA 1
ATOM 1592 C C . LEU A 1 200 ? -14.571 -7.003 2.440 1.00 93.81 200 LEU A C 1
ATOM 1594 O O . LEU A 1 200 ? -13.963 -7.843 1.777 1.00 93.81 200 LEU A O 1
ATOM 1598 N N . ARG A 1 201 ? -15.883 -7.129 2.688 1.00 95.12 201 ARG A N 1
ATOM 1599 C CA . ARG A 1 201 ? -16.682 -8.272 2.199 1.00 95.12 201 ARG A CA 1
ATOM 1600 C C . ARG A 1 201 ? -16.669 -8.378 0.676 1.00 95.12 201 ARG A C 1
ATOM 1602 O O . ARG A 1 201 ? -16.454 -9.466 0.148 1.00 95.12 201 ARG A O 1
ATOM 1609 N N . ALA A 1 202 ? -16.844 -7.258 -0.026 1.00 94.38 202 ALA A N 1
ATOM 1610 C CA . ALA A 1 202 ? -16.795 -7.215 -1.488 1.00 94.38 202 ALA A CA 1
ATOM 1611 C C . ALA A 1 202 ? -15.424 -7.640 -2.047 1.00 94.38 202 ALA A C 1
ATOM 1613 O O . ALA A 1 202 ? -15.344 -8.164 -3.155 1.00 94.38 202 ALA A O 1
ATOM 1614 N N . ASN A 1 203 ? -14.358 -7.477 -1.259 1.00 91.56 203 ASN A N 1
ATOM 1615 C CA . ASN A 1 203 ? -12.995 -7.882 -1.600 1.00 91.56 203 ASN A CA 1
ATOM 1616 C C . ASN A 1 203 ? -12.594 -9.238 -0.997 1.00 91.56 203 ASN A C 1
ATOM 1618 O O . ASN A 1 203 ? -11.409 -9.537 -0.903 1.00 91.56 203 ASN A O 1
ATOM 1622 N N . LYS A 1 204 ? -13.573 -10.082 -0.631 1.00 92.44 204 LYS A N 1
ATOM 1623 C CA . LYS A 1 204 ? -13.359 -11.444 -0.106 1.00 92.44 204 LYS A CA 1
ATOM 1624 C C . LYS A 1 204 ? -12.557 -11.491 1.203 1.00 92.44 204 LYS A C 1
ATOM 1626 O O . LYS A 1 204 ? -11.882 -12.476 1.473 1.00 92.44 204 LYS A O 1
ATOM 1631 N N . LEU A 1 205 ? -12.700 -10.466 2.046 1.00 90.94 205 LEU A N 1
ATOM 1632 C CA . LEU A 1 205 ? -12.108 -10.386 3.387 1.00 90.94 205 LEU A CA 1
ATOM 1633 C C . LEU A 1 205 ? -13.202 -10.366 4.480 1.00 90.94 205 LEU A C 1
ATOM 1635 O O . LEU A 1 205 ? -13.321 -9.390 5.228 1.00 90.94 205 LEU A O 1
ATOM 1639 N N . PRO A 1 206 ? -14.070 -11.398 4.571 1.00 90.69 206 PRO A N 1
ATOM 1640 C CA . PRO A 1 206 ? -15.195 -11.395 5.506 1.00 90.69 206 PRO A CA 1
ATOM 1641 C C . PRO A 1 206 ? -14.755 -11.436 6.976 1.00 90.69 206 PRO A C 1
ATOM 1643 O O . PRO A 1 206 ? -15.414 -10.822 7.812 1.00 90.69 206 PRO A O 1
ATOM 1646 N N . GLU A 1 207 ? -13.640 -12.097 7.298 1.00 88.12 207 GLU A N 1
ATOM 1647 C CA . GLU A 1 207 ? -13.096 -12.134 8.661 1.00 88.12 207 GLU A CA 1
ATOM 1648 C C . GLU A 1 207 ? -12.647 -10.747 9.123 1.00 88.12 207 GLU A C 1
ATOM 1650 O O . GLU A 1 207 ? -13.089 -10.271 10.169 1.00 88.12 207 GLU A O 1
ATOM 1655 N N . SER A 1 208 ? -11.843 -10.053 8.310 1.00 91.62 208 SER A N 1
ATOM 1656 C CA . SER A 1 208 ? -11.435 -8.672 8.583 1.00 91.62 208 SER A CA 1
ATOM 1657 C C . SER A 1 208 ? -12.646 -7.753 8.734 1.00 91.62 208 SER A C 1
ATOM 1659 O O . SER A 1 208 ? -12.664 -6.902 9.619 1.00 91.62 208 SER A O 1
ATOM 1661 N N . ALA A 1 209 ? -13.702 -7.959 7.939 1.00 90.88 209 ALA A N 1
ATOM 1662 C CA . ALA A 1 209 ? -14.941 -7.192 8.059 1.00 90.88 209 ALA A CA 1
ATOM 1663 C C . ALA A 1 209 ? -15.664 -7.408 9.401 1.00 90.88 209 ALA A C 1
ATOM 1665 O O . ALA A 1 209 ? -16.276 -6.476 9.922 1.00 90.88 209 ALA A O 1
ATOM 1666 N N . VAL A 1 210 ? -15.623 -8.619 9.963 1.00 90.31 210 VAL A N 1
ATOM 1667 C CA . VAL A 1 210 ? -16.196 -8.913 11.289 1.00 90.31 210 VAL A CA 1
ATOM 1668 C C . VAL A 1 210 ? -15.339 -8.300 12.397 1.00 90.31 210 VAL A C 1
ATOM 1670 O O . VAL A 1 210 ? -15.877 -7.718 13.337 1.00 90.31 210 VAL A O 1
ATOM 1673 N N . LEU A 1 211 ? -14.015 -8.390 12.262 1.00 88.88 211 LEU A N 1
ATOM 1674 C CA . LEU A 1 211 ? -13.053 -7.904 13.253 1.00 88.88 211 LEU A CA 1
ATOM 1675 C C . LEU A 1 211 ? -12.897 -6.377 13.257 1.00 88.88 211 LEU A C 1
ATOM 1677 O O . LEU A 1 211 ? -12.422 -5.818 14.246 1.00 88.88 211 LEU A O 1
ATOM 1681 N N . LEU A 1 212 ? -13.300 -5.691 12.182 1.00 90.25 212 LEU A N 1
ATOM 1682 C CA . LEU A 1 212 ? -13.241 -4.236 12.086 1.00 90.25 212 LEU A CA 1
ATOM 1683 C C . LEU A 1 212 ? -14.194 -3.601 13.103 1.00 90.25 212 LEU A C 1
ATOM 1685 O O . LEU A 1 212 ? -15.390 -3.444 12.852 1.00 90.25 212 LEU A O 1
ATOM 1689 N N . ALA A 1 213 ? -13.658 -3.232 14.260 1.00 86.44 213 ALA A N 1
ATOM 1690 C CA . ALA A 1 213 ? -14.364 -2.561 15.342 1.00 86.44 213 ALA A CA 1
ATOM 1691 C C . ALA A 1 213 ? -13.555 -1.335 15.761 1.00 86.44 213 ALA A C 1
ATOM 1693 O O . ALA A 1 213 ? -12.719 -1.421 16.653 1.00 86.44 213 ALA A O 1
ATOM 1694 N N . THR A 1 214 ? -13.749 -0.211 15.077 1.00 86.62 214 THR A N 1
ATOM 1695 C CA . THR A 1 214 ? -12.891 0.968 15.217 1.00 86.62 214 THR A CA 1
ATOM 1696 C C . THR A 1 214 ? -13.584 2.083 15.991 1.00 86.62 214 THR A C 1
ATOM 1698 O O . THR A 1 214 ? -14.796 2.284 15.894 1.00 86.62 214 THR A O 1
ATOM 1701 N N . SER A 1 215 ? -12.806 2.809 16.793 1.00 91.44 215 SER A N 1
ATOM 1702 C CA . SER A 1 215 ? -13.290 3.940 17.592 1.00 91.44 215 SER A CA 1
ATOM 1703 C C . SER A 1 215 ? -13.139 5.262 16.843 1.00 91.44 215 SER A C 1
ATOM 1705 O O . SER A 1 215 ? -12.152 5.451 16.128 1.00 91.44 215 SER A O 1
ATOM 1707 N N . LEU A 1 216 ? -14.080 6.184 17.074 1.00 93.38 216 LEU A N 1
ATOM 1708 C CA . LEU A 1 216 ? -13.965 7.583 16.656 1.00 93.38 216 LEU A CA 1
ATOM 1709 C C . LEU A 1 216 ? -12.787 8.277 17.365 1.00 93.38 216 LEU A C 1
ATOM 1711 O O . LEU A 1 216 ? -12.096 9.091 16.758 1.00 93.38 216 LEU A O 1
ATOM 1715 N N . ASP A 1 217 ? -12.521 7.921 18.626 1.00 93.69 217 ASP A N 1
ATOM 1716 C CA . ASP A 1 217 ? -11.324 8.360 19.349 1.00 93.69 217 ASP A CA 1
ATOM 1717 C C . ASP A 1 217 ? -10.122 7.479 18.979 1.00 93.69 217 ASP A C 1
ATOM 1719 O O . ASP A 1 217 ? -10.086 6.291 19.312 1.00 93.69 217 ASP A O 1
ATOM 1723 N N . LEU A 1 218 ? -9.123 8.081 18.325 1.00 91.94 218 LEU A N 1
ATOM 1724 C CA . LEU A 1 218 ? -7.861 7.431 17.953 1.00 91.94 218 LEU A CA 1
ATOM 1725 C C . LEU A 1 218 ? -7.101 6.863 19.145 1.00 91.94 218 LEU A C 1
ATOM 1727 O O . LEU A 1 218 ? -6.458 5.826 19.016 1.00 91.94 218 LEU A O 1
ATOM 1731 N N . ARG A 1 219 ? -7.161 7.522 20.304 1.00 91.56 219 ARG A N 1
ATOM 1732 C CA . ARG A 1 219 ? -6.386 7.116 21.486 1.00 91.56 219 ARG A CA 1
ATOM 1733 C C . ARG A 1 219 ? -6.894 5.807 22.078 1.00 91.56 219 ARG A C 1
ATOM 1735 O O . ARG A 1 219 ? -6.141 5.101 22.738 1.00 91.56 219 ARG A O 1
ATOM 1742 N N . ALA A 1 220 ? -8.159 5.488 21.820 1.00 91.56 220 ALA A N 1
ATOM 1743 C CA . ALA A 1 220 ? -8.787 4.244 22.233 1.00 91.56 220 ALA A CA 1
ATOM 1744 C C . ALA A 1 220 ? -8.518 3.082 21.260 1.00 91.56 220 ALA A C 1
ATO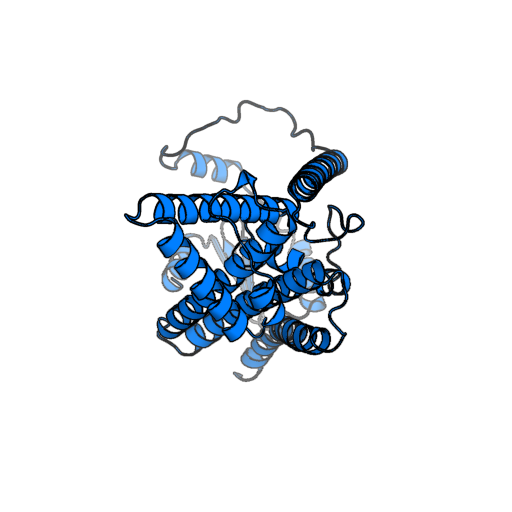M 1746 O O . ALA A 1 220 ? -8.976 1.968 21.513 1.00 91.56 220 ALA A O 1
ATOM 1747 N N . GLN A 1 221 ? -7.825 3.318 20.139 1.00 91.50 221 GLN A N 1
ATOM 1748 C CA . GLN A 1 221 ? -7.575 2.274 19.153 1.00 91.50 221 GLN A CA 1
ATOM 1749 C C . GLN A 1 221 ? -6.362 1.419 19.503 1.00 91.50 221 GLN A C 1
ATOM 1751 O O . GLN A 1 221 ? -5.277 1.913 19.805 1.00 91.50 221 GLN A O 1
ATOM 1756 N N . SER A 1 222 ? -6.542 0.106 19.408 1.00 90.19 222 SER A N 1
ATOM 1757 C CA . SER A 1 222 ? -5.445 -0.847 19.490 1.00 90.19 222 SER A CA 1
ATOM 1758 C C . SER A 1 222 ? -4.652 -0.881 18.182 1.00 90.19 222 SER A C 1
ATOM 1760 O O . SER A 1 222 ? -5.185 -0.615 17.105 1.00 90.19 222 SER A O 1
ATOM 1762 N N . ARG A 1 223 ? -3.390 -1.322 18.256 1.00 90.06 223 ARG A N 1
ATOM 1763 C CA . ARG A 1 223 ? -2.541 -1.544 17.070 1.00 90.06 223 ARG A CA 1
ATOM 1764 C C . ARG A 1 223 ? -3.211 -2.446 16.029 1.00 90.06 223 ARG A C 1
ATOM 1766 O O . ARG A 1 223 ? -3.101 -2.195 14.836 1.00 90.06 223 ARG A O 1
ATOM 1773 N N . PHE A 1 224 ? -3.942 -3.467 16.477 1.00 90.00 224 PHE A N 1
ATOM 1774 C CA . PHE A 1 224 ? -4.668 -4.373 15.587 1.00 90.00 224 PHE A CA 1
ATOM 1775 C C . PHE A 1 224 ? -5.822 -3.671 14.852 1.00 90.00 224 PHE A C 1
ATOM 1777 O O . PHE A 1 224 ? -6.012 -3.888 13.659 1.00 90.00 224 PHE A O 1
ATOM 1784 N N . GLN A 1 225 ? -6.562 -2.786 15.528 1.00 91.25 225 GLN A N 1
ATOM 1785 C CA . GLN A 1 225 ? -7.601 -1.974 14.882 1.00 91.25 225 GLN A CA 1
ATOM 1786 C C . GLN A 1 225 ? -6.996 -0.999 13.866 1.00 91.25 225 GLN A C 1
ATOM 1788 O O . GLN A 1 225 ? -7.513 -0.882 12.758 1.00 91.25 225 GLN A O 1
ATOM 1793 N N . THR A 1 226 ? -5.875 -0.357 14.206 1.00 93.56 226 THR A N 1
ATOM 1794 C CA . THR A 1 226 ? -5.122 0.493 13.273 1.00 93.56 226 THR A CA 1
ATOM 1795 C C . THR A 1 226 ? -4.676 -0.296 12.038 1.00 93.56 226 THR A C 1
ATOM 1797 O O . THR A 1 226 ? -4.830 0.184 10.919 1.00 93.56 226 THR A O 1
ATOM 1800 N N . TRP A 1 227 ? -4.198 -1.530 12.218 1.00 93.88 227 TRP A N 1
ATOM 1801 C CA . TRP A 1 227 ? -3.817 -2.413 11.114 1.00 93.88 227 TRP A CA 1
ATOM 1802 C C . TRP A 1 227 ? -4.997 -2.787 10.205 1.00 93.88 227 TRP A C 1
ATOM 1804 O O . TRP A 1 227 ? -4.872 -2.764 8.983 1.00 93.88 227 TRP A O 1
ATOM 1814 N N . LEU A 1 228 ? -6.170 -3.077 10.777 1.00 93.94 228 LEU A N 1
ATOM 1815 C CA . LEU A 1 228 ? -7.379 -3.343 9.989 1.00 93.94 228 LEU A CA 1
ATOM 1816 C C . LEU A 1 228 ? -7.814 -2.121 9.171 1.00 93.94 228 LEU A C 1
ATOM 1818 O O . LEU A 1 228 ? -8.217 -2.267 8.018 1.00 93.94 228 LEU A O 1
ATOM 1822 N N . GLU A 1 229 ? -7.702 -0.911 9.721 1.00 97.06 229 GLU A N 1
ATOM 1823 C CA . GLU A 1 229 ? -7.955 0.309 8.945 1.00 97.06 229 GLU A CA 1
ATOM 1824 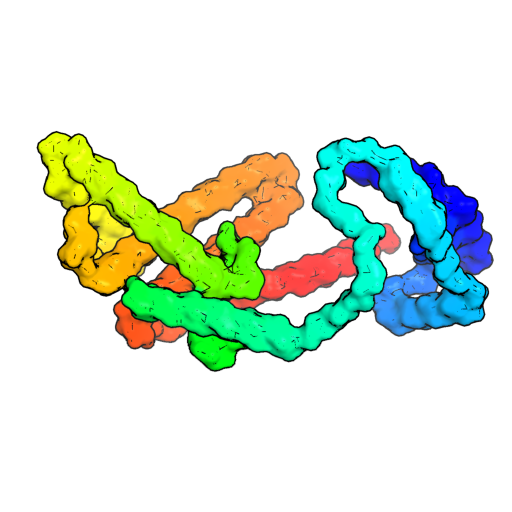C C . GLU A 1 229 ? -6.921 0.523 7.839 1.00 97.06 229 GLU A C 1
ATOM 1826 O O . GLU A 1 229 ? -7.283 0.963 6.749 1.00 97.06 229 GLU A O 1
ATOM 1831 N N . PHE A 1 230 ? -5.658 0.160 8.071 1.00 97.31 230 PHE A N 1
ATOM 1832 C CA . PHE A 1 230 ? -4.633 0.182 7.029 1.00 97.31 230 PHE A CA 1
ATOM 1833 C C . PHE A 1 230 ? -4.963 -0.792 5.886 1.00 97.31 230 PHE A C 1
ATOM 1835 O O . PHE A 1 230 ? -4.842 -0.442 4.710 1.00 97.31 230 PHE A O 1
ATOM 1842 N N . GLN A 1 231 ? -5.484 -1.980 6.206 1.00 96.81 231 GLN A N 1
ATOM 1843 C CA . GLN A 1 231 ? -5.989 -2.918 5.201 1.00 96.81 231 GLN A CA 1
ATOM 1844 C C . GLN A 1 231 ? -7.136 -2.310 4.381 1.00 96.81 231 GLN A C 1
ATOM 1846 O O . GLN A 1 231 ? -7.109 -2.358 3.151 1.00 96.81 231 GLN A O 1
ATOM 1851 N N . VAL A 1 232 ? -8.126 -1.696 5.037 1.00 98.00 232 VAL A N 1
ATOM 1852 C CA . VAL A 1 232 ? -9.236 -0.998 4.360 1.00 98.00 232 VAL A CA 1
ATOM 1853 C C . VAL A 1 232 ? -8.719 0.119 3.452 1.00 98.00 232 VAL A C 1
ATOM 1855 O O . VAL A 1 232 ? -9.162 0.236 2.305 1.00 98.00 232 VAL A O 1
ATOM 1858 N N . TYR A 1 233 ? -7.772 0.920 3.945 1.00 97.88 233 TYR A N 1
ATOM 1859 C CA . TYR A 1 233 ? -7.130 1.997 3.196 1.00 97.88 233 TYR A CA 1
ATOM 1860 C C . TYR A 1 233 ? -6.519 1.475 1.889 1.00 97.88 233 TYR A C 1
ATOM 1862 O O . TYR A 1 233 ? -6.805 2.014 0.815 1.00 97.88 233 TYR A O 1
ATOM 1870 N N . HIS A 1 234 ? -5.779 0.365 1.944 1.00 97.44 234 HIS A N 1
ATOM 1871 C CA . HIS A 1 234 ? -5.207 -0.255 0.749 1.00 97.44 234 HIS A CA 1
ATOM 1872 C C . HIS A 1 234 ? -6.248 -0.876 -0.181 1.00 97.44 234 HIS A C 1
ATOM 1874 O O . HIS A 1 234 ? -6.141 -0.715 -1.395 1.00 97.44 234 HIS A O 1
ATOM 1880 N N . VAL A 1 235 ? -7.299 -1.513 0.344 1.00 97.94 235 VAL A N 1
ATOM 1881 C CA . VAL A 1 235 ? -8.394 -2.038 -0.492 1.00 97.94 235 VAL A CA 1
ATOM 1882 C C . VAL A 1 235 ? -9.074 -0.906 -1.270 1.00 97.94 235 VAL A C 1
ATOM 1884 O O . VAL A 1 235 ? -9.332 -1.028 -2.471 1.00 97.94 235 VAL A O 1
ATOM 1887 N N . ARG A 1 236 ? -9.321 0.234 -0.616 1.00 97.12 236 ARG A N 1
ATOM 1888 C CA . ARG A 1 236 ? -9.893 1.424 -1.258 1.00 97.12 236 ARG A CA 1
ATOM 1889 C C . ARG A 1 236 ? -8.954 1.985 -2.326 1.00 97.12 236 ARG A C 1
ATOM 1891 O O . ARG A 1 236 ? -9.395 2.251 -3.446 1.00 97.12 236 ARG A O 1
ATOM 1898 N N . ARG A 1 237 ? -7.665 2.124 -2.004 1.00 95.88 237 ARG A N 1
ATOM 1899 C CA . ARG A 1 237 ? -6.638 2.615 -2.934 1.00 95.88 237 ARG A CA 1
ATOM 1900 C C . ARG A 1 237 ? -6.481 1.694 -4.146 1.00 95.88 237 ARG A C 1
ATOM 1902 O O . ARG A 1 237 ? -6.382 2.185 -5.266 1.00 95.88 237 ARG A O 1
ATOM 1909 N N . TYR A 1 238 ? -6.529 0.376 -3.953 1.00 96.12 238 TYR A N 1
ATOM 1910 C CA . TYR A 1 238 ? -6.504 -0.605 -5.038 1.00 96.12 238 TYR A CA 1
ATOM 1911 C C . TYR A 1 238 ? -7.689 -0.427 -5.992 1.00 96.12 238 TYR A C 1
ATOM 1913 O O . TYR A 1 238 ? -7.502 -0.346 -7.205 1.00 96.12 238 TYR A O 1
ATOM 1921 N N . ALA A 1 239 ? -8.908 -0.295 -5.459 1.00 95.69 239 ALA A N 1
ATOM 1922 C CA . ALA A 1 239 ? -10.100 -0.075 -6.276 1.00 95.69 239 ALA A CA 1
ATOM 1923 C C . ALA A 1 239 ? -10.018 1.234 -7.086 1.00 95.69 239 ALA A C 1
ATOM 1925 O O . ALA A 1 239 ? -10.391 1.270 -8.262 1.00 95.69 239 ALA A O 1
ATOM 1926 N N . GLN A 1 240 ? -9.490 2.303 -6.481 1.00 95.69 240 GLN A N 1
ATOM 1927 C CA . GLN A 1 240 ? -9.252 3.578 -7.164 1.00 95.69 240 GLN A CA 1
ATOM 1928 C C . GLN A 1 240 ? -8.213 3.441 -8.283 1.00 95.69 240 GLN A C 1
ATOM 1930 O O . GLN A 1 240 ? -8.460 3.900 -9.398 1.00 95.69 240 GLN A O 1
ATOM 1935 N N . GLN A 1 241 ? -7.092 2.766 -8.018 1.00 94.81 241 GLN A N 1
ATOM 1936 C CA . GLN A 1 241 ? -6.061 2.502 -9.022 1.00 94.81 241 GLN A CA 1
ATOM 1937 C C . GLN A 1 241 ? -6.588 1.639 -10.168 1.00 94.81 241 GLN A C 1
ATOM 1939 O O . GLN A 1 241 ? -6.310 1.951 -11.318 1.00 94.81 241 GLN A O 1
ATOM 1944 N N . ALA A 1 242 ? -7.396 0.612 -9.897 1.00 95.88 242 ALA A N 1
ATOM 1945 C CA . ALA A 1 242 ? -7.985 -0.228 -10.940 1.00 95.88 242 ALA A CA 1
ATOM 1946 C C . ALA A 1 242 ? -8.923 0.572 -11.858 1.00 95.88 242 ALA A C 1
ATOM 1948 O O . ALA A 1 242 ? -8.895 0.421 -13.081 1.00 95.88 242 ALA A O 1
ATOM 1949 N N . LYS A 1 243 ? -9.719 1.484 -11.283 1.00 97.00 243 LYS A N 1
ATOM 1950 C CA . LYS A 1 243 ? -10.558 2.403 -12.061 1.00 97.00 243 LYS A CA 1
ATOM 1951 C C . LYS A 1 243 ? -9.711 3.360 -12.907 1.00 97.00 243 LYS A C 1
ATOM 1953 O O . LYS A 1 243 ? -9.993 3.522 -14.092 1.00 97.00 243 LYS A O 1
ATOM 1958 N N . ALA A 1 244 ? -8.680 3.965 -12.318 1.00 96.06 244 ALA A N 1
ATOM 1959 C CA . ALA A 1 244 ? -7.781 4.880 -13.020 1.00 96.06 244 ALA A CA 1
ATOM 1960 C C . ALA A 1 244 ? -6.981 4.171 -14.126 1.00 96.06 244 ALA A C 1
ATOM 1962 O O . ALA A 1 244 ? -6.797 4.724 -15.204 1.00 96.06 244 ALA A O 1
ATOM 1963 N N . ALA A 1 245 ? -6.552 2.931 -13.889 1.00 95.44 245 ALA A N 1
ATOM 1964 C CA . ALA A 1 245 ? -5.886 2.084 -14.870 1.00 95.44 245 ALA A CA 1
ATOM 1965 C C . ALA A 1 245 ? -6.763 1.865 -16.103 1.00 95.44 245 ALA A C 1
ATOM 1967 O O . ALA A 1 245 ? -6.306 2.089 -17.221 1.00 95.44 245 ALA A O 1
ATOM 1968 N N . LYS A 1 246 ? -8.038 1.508 -15.900 1.00 96.19 246 LYS A N 1
ATOM 1969 C CA . LYS A 1 246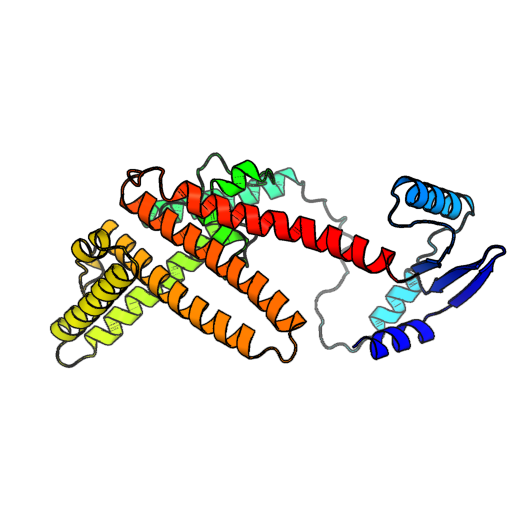 ? -8.997 1.365 -16.999 1.00 96.19 246 LYS A CA 1
ATOM 1970 C C . LYS A 1 246 ? -9.135 2.664 -17.796 1.00 96.19 246 LYS A C 1
ATOM 1972 O O . LYS A 1 246 ? -9.031 2.635 -19.011 1.00 96.19 246 LYS A O 1
ATOM 1977 N N . GLN A 1 247 ? -9.290 3.798 -17.113 1.00 97.19 247 GLN A N 1
ATOM 1978 C CA . GLN A 1 247 ? -9.394 5.105 -17.770 1.00 97.19 247 GLN A CA 1
ATOM 1979 C C . GLN A 1 247 ? -8.145 5.458 -18.587 1.00 97.19 247 GLN A C 1
ATOM 1981 O O . GLN A 1 247 ? -8.278 5.994 -19.679 1.00 97.19 247 GLN A O 1
ATOM 1986 N N . LYS A 1 248 ? -6.943 5.142 -18.085 1.00 95.44 248 LYS A N 1
ATOM 1987 C CA . LYS A 1 248 ? -5.686 5.342 -18.824 1.00 95.44 248 LYS A CA 1
ATOM 1988 C C . LYS A 1 248 ? -5.624 4.473 -20.076 1.00 95.44 248 LYS A C 1
ATOM 1990 O O . LYS A 1 248 ? -5.228 4.967 -21.118 1.00 95.44 248 LYS A O 1
ATOM 1995 N N . VAL A 1 249 ? -6.033 3.207 -19.982 1.00 95.94 249 VAL A N 1
ATOM 1996 C CA . VAL A 1 249 ? -6.108 2.315 -21.149 1.00 95.94 249 VAL A CA 1
ATOM 1997 C C . VAL A 1 249 ? -7.122 2.845 -22.161 1.00 95.94 249 VAL A C 1
ATOM 1999 O O . VAL A 1 249 ? -6.805 2.930 -23.337 1.00 95.94 249 VAL A O 1
ATOM 2002 N N . ASP A 1 250 ? -8.313 3.245 -21.721 1.00 95.12 250 ASP A N 1
ATOM 2003 C CA . ASP A 1 250 ? -9.371 3.740 -22.613 1.00 95.12 250 ASP A CA 1
ATOM 2004 C C . ASP A 1 250 ? -9.008 5.087 -23.279 1.00 95.12 250 ASP A C 1
ATOM 2006 O O . ASP A 1 250 ? -9.572 5.426 -24.317 1.00 95.12 250 ASP A O 1
ATOM 2010 N N . ALA A 1 251 ? -8.074 5.851 -22.700 1.00 96.12 251 ALA A N 1
ATOM 2011 C CA . ALA A 1 251 ? -7.607 7.131 -23.236 1.00 96.12 251 ALA A CA 1
ATOM 2012 C C . ALA A 1 251 ? -6.569 6.998 -24.367 1.00 96.12 251 ALA A C 1
ATOM 2014 O O . ALA A 1 251 ? -6.346 7.968 -25.091 1.00 96.12 251 ALA A O 1
ATOM 2015 N N . GLU A 1 252 ? -5.937 5.832 -24.531 1.00 96.81 252 GLU A N 1
ATOM 2016 C CA . GLU A 1 252 ? -4.953 5.614 -25.595 1.00 96.81 252 GLU A CA 1
ATOM 2017 C C . GLU A 1 252 ? -5.635 5.430 -26.958 1.00 96.81 252 GLU A C 1
ATOM 2019 O O . GLU A 1 252 ? -6.553 4.615 -27.124 1.00 96.81 252 GLU A O 1
ATOM 2024 N N . ALA A 1 253 ? -5.165 6.188 -27.952 1.00 91.81 253 ALA A N 1
ATOM 2025 C CA . ALA A 1 253 ? -5.808 6.293 -29.260 1.00 91.81 253 ALA A CA 1
ATOM 2026 C C . ALA A 1 253 ? -5.645 5.020 -30.107 1.00 91.81 253 ALA A C 1
ATOM 2028 O O . ALA A 1 253 ? -6.610 4.550 -30.720 1.00 91.81 253 ALA A O 1
ATOM 2029 N N . ASP A 1 254 ? -4.453 4.425 -30.113 1.00 96.62 254 ASP A N 1
ATOM 2030 C CA . ASP A 1 254 ? -4.135 3.239 -30.906 1.00 96.62 254 ASP A CA 1
ATOM 2031 C C . ASP A 1 254 ? -4.032 1.954 -30.062 1.00 96.62 254 ASP A C 1
ATOM 2033 O O . ASP A 1 254 ? -3.938 1.967 -28.832 1.00 96.62 254 ASP A O 1
ATOM 2037 N N . GLU A 1 255 ? -4.106 0.806 -30.738 1.00 95.75 255 GLU A N 1
ATOM 2038 C CA . GLU A 1 255 ? -4.142 -0.505 -30.081 1.00 95.75 255 GLU A CA 1
ATOM 2039 C C . GLU A 1 255 ? -2.789 -0.917 -29.483 1.00 95.75 255 GLU A C 1
ATOM 2041 O O . GLU A 1 255 ? -2.739 -1.713 -28.544 1.00 95.75 255 GLU A O 1
ATOM 2046 N N . GLU A 1 256 ? -1.673 -0.403 -29.998 1.00 94.81 256 GLU A N 1
ATOM 2047 C CA . GLU A 1 256 ? -0.352 -0.689 -29.441 1.00 94.81 256 GLU A CA 1
ATOM 2048 C C . GLU A 1 256 ? -0.141 0.070 -28.127 1.00 94.81 256 GLU A C 1
ATOM 2050 O O . GLU A 1 256 ? 0.200 -0.549 -27.113 1.00 94.81 256 GLU A O 1
ATOM 2055 N N . GLY A 1 257 ? -0.470 1.363 -28.103 1.00 95.50 257 GLY A N 1
ATOM 2056 C CA . GLY A 1 257 ? -0.506 2.191 -26.900 1.00 95.50 257 GLY A CA 1
ATOM 2057 C C . GLY A 1 257 ? -1.407 1.584 -25.827 1.00 95.50 257 GLY A C 1
ATOM 2058 O O . GLY A 1 257 ? -0.961 1.360 -24.696 1.00 95.50 257 GLY A O 1
ATOM 2059 N N . ARG A 1 258 ? -2.637 1.182 -26.191 1.00 96.19 258 ARG A N 1
ATOM 2060 C CA . ARG A 1 258 ? -3.555 0.474 -25.278 1.00 96.19 258 ARG A CA 1
ATOM 2061 C C . ARG A 1 258 ? -2.935 -0.782 -24.677 1.00 96.19 258 ARG A C 1
ATOM 2063 O O . ARG A 1 258 ? -3.059 -1.000 -23.469 1.00 96.19 258 ARG A O 1
ATOM 2070 N N . ARG A 1 259 ? -2.270 -1.612 -25.488 1.00 95.44 259 ARG A N 1
ATOM 2071 C CA . ARG A 1 259 ? -1.615 -2.849 -25.026 1.00 95.44 259 ARG A CA 1
ATOM 2072 C C . ARG A 1 259 ? -0.457 -2.570 -24.071 1.00 95.44 259 ARG A C 1
ATOM 2074 O O . ARG A 1 259 ? -0.364 -3.231 -23.032 1.00 95.44 259 ARG A O 1
ATOM 2081 N N . LEU A 1 260 ? 0.384 -1.581 -24.372 1.00 94.19 260 LEU A N 1
ATOM 2082 C CA . LEU A 1 260 ? 1.517 -1.209 -23.522 1.00 94.19 260 LEU A CA 1
ATOM 2083 C C . LEU A 1 260 ? 1.046 -0.641 -22.177 1.00 94.19 260 LEU A C 1
ATOM 2085 O O . LEU A 1 260 ? 1.497 -1.089 -21.118 1.00 94.19 260 LEU A O 1
ATOM 2089 N N . VAL A 1 261 ? 0.100 0.303 -22.208 1.00 94.25 261 VAL A N 1
ATOM 2090 C CA . VAL A 1 261 ? -0.465 0.902 -20.993 1.00 94.25 261 VAL A CA 1
ATOM 2091 C C . VAL A 1 261 ? -1.159 -0.159 -20.153 1.00 94.25 261 VAL A C 1
ATOM 2093 O O . VAL A 1 261 ? -0.906 -0.219 -18.950 1.00 94.25 261 VAL A O 1
ATOM 2096 N N . ARG A 1 262 ? -1.959 -1.043 -20.765 1.00 96.25 262 ARG A N 1
ATOM 2097 C CA . ARG A 1 262 ? -2.617 -2.152 -20.060 1.00 96.25 262 ARG A CA 1
ATOM 2098 C C . ARG A 1 262 ? -1.602 -3.047 -19.363 1.00 96.25 262 ARG A C 1
ATOM 2100 O O . ARG A 1 262 ? -1.713 -3.235 -18.159 1.00 96.25 262 ARG A O 1
ATOM 2107 N N . THR A 1 263 ? -0.573 -3.502 -20.076 1.00 94.38 263 THR A N 1
ATOM 2108 C CA . THR A 1 263 ? 0.496 -4.340 -19.507 1.00 94.38 263 THR A CA 1
ATOM 2109 C C . THR A 1 263 ? 1.147 -3.680 -18.289 1.00 94.38 263 THR A C 1
ATOM 2111 O O . THR A 1 263 ? 1.336 -4.316 -17.250 1.00 94.38 263 THR A O 1
ATOM 2114 N N . ASN A 1 264 ? 1.456 -2.383 -18.379 1.00 91.88 264 ASN A N 1
ATOM 2115 C CA . ASN A 1 264 ? 2.047 -1.650 -17.264 1.00 91.88 264 ASN A CA 1
ATOM 2116 C C . ASN A 1 264 ? 1.073 -1.488 -16.081 1.00 91.88 264 ASN A C 1
ATOM 2118 O O . ASN A 1 264 ? 1.455 -1.699 -14.931 1.00 91.88 264 ASN A O 1
ATOM 2122 N N . GLN A 1 265 ? -0.191 -1.137 -16.340 1.00 94.75 265 GLN A N 1
ATOM 2123 C CA . GLN A 1 265 ? -1.189 -0.994 -15.277 1.00 94.75 265 GLN A CA 1
ATOM 2124 C C . GLN A 1 265 ? -1.499 -2.333 -14.594 1.00 94.75 265 GLN A C 1
ATOM 2126 O O . GLN A 1 265 ? -1.573 -2.384 -13.367 1.00 94.75 265 GLN A O 1
ATOM 2131 N N . ASP A 1 266 ? -1.612 -3.419 -15.358 1.00 93.81 266 ASP A N 1
ATOM 2132 C CA . ASP A 1 266 ? -1.840 -4.765 -14.829 1.00 93.81 266 ASP A CA 1
ATOM 2133 C C . ASP A 1 266 ? -0.691 -5.195 -13.913 1.00 93.81 266 ASP A C 1
ATOM 2135 O O . ASP A 1 266 ? -0.932 -5.740 -12.833 1.00 93.81 266 ASP A O 1
ATOM 2139 N N . ARG A 1 267 ? 0.558 -4.867 -14.276 1.00 91.69 267 ARG A N 1
ATOM 2140 C CA . ARG A 1 267 ? 1.724 -5.078 -13.408 1.00 91.69 267 ARG A CA 1
ATOM 2141 C C . ARG A 1 267 ? 1.602 -4.312 -12.088 1.00 91.69 267 ARG A C 1
ATOM 2143 O O . ARG A 1 267 ? 1.820 -4.898 -11.029 1.00 91.69 267 ARG A O 1
ATOM 2150 N N . LEU A 1 268 ? 1.258 -3.023 -12.123 1.00 92.19 268 LEU A N 1
ATOM 2151 C CA . LEU A 1 268 ? 1.110 -2.211 -10.906 1.00 92.19 268 LEU A CA 1
ATOM 2152 C C . LEU A 1 268 ? -0.009 -2.744 -9.998 1.00 92.19 268 LEU A C 1
ATOM 2154 O O . LEU A 1 268 ? 0.163 -2.836 -8.781 1.00 9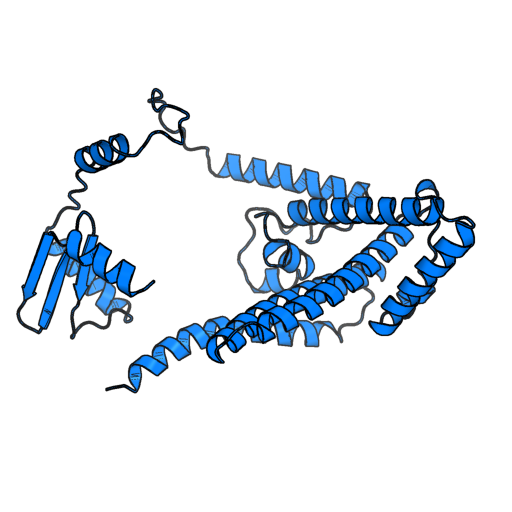2.19 268 LEU A O 1
ATOM 2158 N N . LEU A 1 269 ? -1.133 -3.161 -10.586 1.00 94.19 269 LEU A N 1
ATOM 2159 C CA . LEU A 1 269 ? -2.233 -3.787 -9.854 1.00 94.19 269 LEU A CA 1
ATOM 2160 C C . LEU A 1 269 ? -1.834 -5.151 -9.280 1.00 94.19 269 LEU A C 1
ATOM 2162 O O . LEU A 1 269 ? -2.244 -5.482 -8.168 1.00 94.19 269 LEU A O 1
ATOM 2166 N N . ALA A 1 270 ? -1.024 -5.939 -9.987 1.00 92.75 270 ALA A N 1
ATOM 2167 C CA . ALA A 1 270 ? -0.511 -7.205 -9.472 1.00 92.75 270 ALA A CA 1
ATOM 2168 C C . ALA A 1 270 ? 0.392 -6.994 -8.245 1.00 92.75 270 ALA A C 1
ATOM 2170 O O . ALA A 1 270 ? 0.216 -7.683 -7.240 1.00 92.75 270 ALA A O 1
ATOM 2171 N N . LEU A 1 271 ? 1.284 -5.997 -8.282 1.00 91.94 271 LEU A N 1
ATOM 2172 C CA . LEU A 1 271 ? 2.119 -5.625 -7.134 1.00 91.94 271 LEU A CA 1
ATOM 2173 C C . LEU A 1 271 ? 1.269 -5.205 -5.927 1.00 91.94 271 LEU A C 1
ATOM 2175 O O . LEU A 1 271 ? 1.485 -5.688 -4.818 1.00 91.94 271 LEU A O 1
ATOM 2179 N N . HIS A 1 272 ? 0.254 -4.359 -6.131 1.00 95.50 272 HIS A N 1
ATOM 2180 C CA . HIS A 1 272 ? -0.628 -3.935 -5.039 1.00 95.50 272 HIS A CA 1
ATOM 2181 C C . HIS A 1 272 ? -1.481 -5.094 -4.501 1.00 95.50 272 HIS A C 1
ATOM 2183 O O . HIS A 1 272 ? -1.707 -5.198 -3.297 1.00 95.50 272 HIS A O 1
ATOM 2189 N N . ARG A 1 273 ? -1.906 -6.029 -5.359 1.00 94.69 273 ARG A N 1
ATOM 2190 C CA . ARG A 1 273 ? -2.562 -7.263 -4.905 1.00 94.69 273 ARG A CA 1
ATOM 2191 C C . ARG A 1 273 ? -1.624 -8.113 -4.040 1.00 94.69 273 ARG A C 1
ATOM 2193 O O . ARG A 1 273 ? -2.079 -8.659 -3.040 1.00 94.69 273 ARG A O 1
ATOM 2200 N N . GLY A 1 274 ? -0.337 -8.180 -4.387 1.00 93.25 274 GLY A N 1
ATOM 2201 C CA . GLY A 1 274 ? 0.695 -8.803 -3.554 1.00 93.25 274 GLY A CA 1
ATOM 2202 C C . GLY A 1 274 ? 0.795 -8.161 -2.172 1.00 93.25 274 GLY A C 1
ATOM 2203 O O . GLY A 1 274 ? 0.768 -8.868 -1.167 1.00 93.25 274 GLY A O 1
ATOM 2204 N N . LEU A 1 275 ? 0.820 -6.824 -2.109 1.00 94.88 275 LEU A N 1
ATOM 2205 C CA . LEU A 1 275 ? 0.783 -6.095 -0.839 1.00 94.88 275 LEU A CA 1
ATOM 2206 C C . LEU A 1 275 ? -0.464 -6.448 -0.015 1.00 94.88 275 LEU A C 1
ATOM 2208 O O . LEU A 1 275 ? -0.341 -6.714 1.175 1.00 94.88 275 LEU A O 1
ATOM 2212 N N . LEU A 1 276 ? -1.653 -6.473 -0.625 1.00 95.19 276 LEU A N 1
ATOM 2213 C CA . LEU A 1 276 ? -2.895 -6.829 0.075 1.00 95.19 276 LEU A CA 1
ATOM 2214 C C . LEU A 1 276 ? -2.849 -8.249 0.657 1.00 95.19 276 LEU A C 1
ATOM 2216 O O . LEU A 1 276 ? -3.301 -8.454 1.783 1.00 95.19 276 LEU A O 1
ATOM 2220 N N . GLY A 1 277 ? -2.281 -9.204 -0.086 1.00 93.31 277 GLY A N 1
ATOM 2221 C CA . GLY A 1 277 ? -2.052 -10.566 0.398 1.00 93.31 277 GLY A CA 1
ATOM 2222 C C . GLY A 1 277 ? -1.116 -10.596 1.607 1.00 93.31 277 GLY A C 1
ATOM 2223 O O . GLY A 1 277 ? -1.446 -11.200 2.623 1.00 93.31 277 GLY A O 1
ATOM 2224 N N . TRP A 1 278 ? -0.004 -9.862 1.542 1.00 94.44 278 TRP A N 1
ATOM 2225 C CA . TRP A 1 278 ? 0.923 -9.733 2.667 1.00 94.44 278 TRP A CA 1
ATOM 2226 C C . TRP A 1 278 ? 0.285 -9.052 3.887 1.00 94.44 278 TRP A C 1
ATOM 2228 O O . TRP A 1 278 ? 0.464 -9.523 5.007 1.00 94.44 278 TRP A O 1
ATOM 2238 N N . ILE A 1 279 ? -0.513 -7.991 3.702 1.00 95.00 279 ILE A N 1
ATOM 2239 C CA . ILE A 1 279 ? -1.215 -7.317 4.809 1.00 95.00 279 ILE A CA 1
ATOM 2240 C C . ILE A 1 279 ? -2.109 -8.310 5.570 1.00 95.00 279 ILE A C 1
ATOM 2242 O O . ILE A 1 279 ? -2.145 -8.319 6.806 1.00 95.00 279 ILE A O 1
ATOM 2246 N N . GLU A 1 280 ? -2.820 -9.156 4.825 1.00 93.06 280 GLU A N 1
ATOM 2247 C CA . GLU A 1 280 ? -3.697 -10.189 5.373 1.00 93.06 280 GLU A CA 1
ATOM 2248 C C . GLU A 1 280 ? -2.917 -11.321 6.059 1.00 93.06 280 GLU A C 1
ATOM 2250 O O . GLU A 1 280 ? -3.282 -11.767 7.150 1.00 93.06 280 GLU A O 1
ATOM 2255 N N . GLU A 1 281 ? -1.795 -11.745 5.478 1.00 90.94 281 GLU A N 1
ATOM 2256 C CA . GLU A 1 281 ? -0.895 -12.721 6.089 1.00 90.94 281 GLU A CA 1
ATOM 2257 C C . GLU A 1 281 ? -0.398 -12.235 7.457 1.00 90.94 281 GLU A C 1
ATOM 2259 O O . GLU A 1 281 ? -0.540 -12.954 8.454 1.00 90.94 281 GLU A O 1
ATOM 2264 N N . GLN A 1 282 ? 0.088 -10.990 7.530 1.00 90.69 282 GLN A N 1
ATOM 2265 C CA . GLN A 1 282 ? 0.536 -10.377 8.783 1.00 90.69 282 GLN A CA 1
ATOM 2266 C C . GLN A 1 282 ? -0.602 -10.280 9.809 1.00 90.69 282 GLN A C 1
ATOM 2268 O O . GLN A 1 282 ? -0.392 -10.567 10.987 1.00 90.69 282 GLN A O 1
ATOM 2273 N N . ARG A 1 283 ? -1.831 -9.955 9.376 1.00 89.44 283 ARG A N 1
ATOM 2274 C CA . ARG A 1 283 ? -3.020 -9.929 10.251 1.00 89.44 283 ARG A CA 1
ATOM 2275 C C . ARG A 1 283 ? -3.301 -11.301 10.871 1.00 89.44 283 ARG A C 1
ATOM 2277 O O . ARG A 1 283 ? -3.622 -11.387 12.055 1.00 89.44 283 ARG A O 1
ATOM 2284 N N . SER A 1 284 ? -3.221 -12.366 10.075 1.00 85.38 284 SER A N 1
ATOM 2285 C CA . SER A 1 284 ? -3.547 -13.737 10.501 1.00 85.38 284 SER A CA 1
ATOM 2286 C C . SER A 1 284 ? -2.474 -14.394 11.389 1.00 85.38 284 SER A C 1
ATOM 2288 O O . SER A 1 284 ? -2.701 -15.474 11.950 1.00 85.38 284 SER A O 1
ATOM 2290 N N . GLY A 1 285 ? -1.300 -13.762 11.504 1.00 80.38 285 GLY A N 1
ATOM 2291 C CA . GLY A 1 285 ? -0.110 -14.353 12.112 1.00 80.38 285 GLY A CA 1
ATOM 2292 C C . GLY A 1 285 ? 0.487 -15.476 11.259 1.00 80.38 285 GLY A C 1
ATOM 2293 O O . GLY A 1 285 ? 0.877 -16.502 11.809 1.00 80.38 285 GLY A O 1
ATOM 2294 N N . GLY A 1 286 ? 0.487 -15.322 9.928 1.00 62.81 286 GLY A N 1
ATOM 2295 C CA . GLY A 1 286 ? 1.048 -16.308 8.994 1.00 62.81 286 GLY A CA 1
ATOM 2296 C C . GLY A 1 286 ? 0.215 -17.585 8.829 1.00 62.81 286 GLY A C 1
ATOM 2297 O O . GLY A 1 286 ? 0.734 -18.612 8.404 1.00 62.81 286 GLY A O 1
ATOM 2298 N N . ARG A 1 287 ? -1.078 -17.556 9.185 1.00 50.84 287 ARG A N 1
ATOM 2299 C CA . ARG A 1 287 ? -1.987 -18.716 9.089 1.00 50.84 287 ARG A CA 1
ATOM 2300 C C . ARG A 1 287 ? -2.771 -18.795 7.777 1.00 50.84 287 ARG A C 1
ATOM 2302 O O . ARG A 1 287 ? -3.584 -19.706 7.620 1.00 50.84 287 ARG A O 1
ATOM 2309 N N . VAL A 1 288 ? -2.538 -17.883 6.831 1.00 50.41 288 VAL A N 1
ATOM 2310 C CA . VAL A 1 288 ? -3.142 -17.962 5.492 1.00 50.41 288 VAL A CA 1
ATOM 2311 C C . VAL A 1 288 ? -2.545 -19.161 4.749 1.00 50.41 288 VAL A C 1
ATOM 2313 O O . VAL A 1 288 ? -1.342 -19.241 4.518 1.00 50.41 288 VAL A O 1
ATOM 2316 N N . GLY A 1 289 ? -3.393 -20.136 4.420 1.00 47.28 289 GLY A N 1
ATOM 2317 C CA . GLY A 1 289 ? -2.987 -21.375 3.762 1.00 47.28 289 GLY A CA 1
ATOM 2318 C C . GLY A 1 289 ? -2.402 -21.150 2.362 1.00 47.28 289 GLY A C 1
ATOM 2319 O O . GLY A 1 289 ? -2.848 -20.281 1.617 1.00 47.28 289 GLY A O 1
ATOM 2320 N N . LYS A 1 290 ? -1.453 -22.020 1.991 1.00 46.31 290 LYS A N 1
ATOM 2321 C CA . LYS A 1 290 ? -0.647 -22.091 0.747 1.00 46.31 290 LYS A CA 1
ATOM 2322 C C . LYS A 1 290 ? -1.394 -21.970 -0.602 1.00 46.31 290 LYS A C 1
ATOM 2324 O O . LYS A 1 290 ? -0.770 -22.060 -1.655 1.00 46.31 290 LYS A O 1
ATOM 2329 N N . SER A 1 291 ? -2.720 -21.815 -0.622 1.00 46.34 291 SER A N 1
ATOM 2330 C CA . SER A 1 291 ? -3.523 -21.855 -1.852 1.00 46.34 291 SER A CA 1
ATOM 2331 C C . SER A 1 291 ? -3.549 -20.546 -2.654 1.00 46.34 291 SER A C 1
ATOM 2333 O O . SER A 1 291 ? -3.747 -20.601 -3.866 1.00 46.34 291 SER A O 1
ATOM 2335 N N . ASP A 1 292 ? -3.302 -19.386 -2.028 1.00 49.81 292 ASP A N 1
ATOM 2336 C CA . ASP A 1 292 ? -3.261 -18.091 -2.737 1.00 49.81 292 ASP A CA 1
ATOM 2337 C C . ASP A 1 292 ? -1.853 -17.696 -3.224 1.00 49.81 292 ASP A C 1
ATOM 2339 O O . ASP A 1 292 ? -1.728 -16.949 -4.199 1.00 49.81 292 ASP A O 1
ATOM 2343 N N . GLU A 1 293 ? -0.795 -18.284 -2.651 1.00 47.47 293 GLU A N 1
ATOM 2344 C CA . GLU A 1 293 ? 0.587 -18.140 -3.138 1.00 47.47 293 GLU A CA 1
ATOM 2345 C C . GLU A 1 293 ? 0.714 -18.579 -4.603 1.00 47.47 293 GLU A C 1
ATOM 2347 O O . GLU A 1 293 ? 1.248 -17.846 -5.435 1.00 47.47 293 GLU A O 1
ATOM 2352 N N . ALA A 1 294 ? 0.156 -19.740 -4.963 1.00 47.88 294 ALA A N 1
ATOM 2353 C CA . ALA A 1 294 ? 0.261 -20.287 -6.317 1.00 47.88 294 ALA A CA 1
ATOM 2354 C C . ALA A 1 294 ? -0.362 -19.369 -7.389 1.00 47.88 294 ALA A C 1
ATOM 2356 O O . ALA A 1 294 ? 0.161 -19.259 -8.499 1.00 47.88 294 ALA A O 1
ATOM 2357 N N . ARG A 1 295 ? -1.453 -18.661 -7.057 1.00 49.75 295 ARG A N 1
ATOM 2358 C CA . ARG A 1 295 ? -2.075 -17.682 -7.963 1.00 49.75 295 ARG A CA 1
ATOM 2359 C C . ARG A 1 295 ? -1.238 -16.413 -8.084 1.00 49.75 295 ARG A C 1
ATOM 2361 O O . ARG A 1 295 ? -1.118 -15.888 -9.186 1.00 49.75 295 ARG A O 1
ATOM 2368 N N . TYR A 1 296 ? -0.639 -15.936 -6.995 1.00 47.81 296 TYR A N 1
ATOM 2369 C CA . TYR A 1 296 ? 0.259 -14.781 -7.024 1.00 47.81 296 TYR A CA 1
ATOM 2370 C C . TYR A 1 296 ? 1.512 -15.052 -7.877 1.00 47.81 296 TYR A C 1
ATOM 2372 O O . TYR A 1 296 ? 1.816 -14.276 -8.787 1.00 47.81 296 TYR A O 1
ATOM 2380 N N . TYR A 1 297 ? 2.177 -16.195 -7.678 1.00 55.34 297 TYR A N 1
ATOM 2381 C CA . TYR A 1 297 ? 3.391 -16.543 -8.425 1.00 55.34 297 TYR A CA 1
ATOM 2382 C C . TYR A 1 297 ? 3.140 -16.799 -9.913 1.00 55.34 297 TYR A C 1
ATOM 2384 O O . TYR A 1 297 ? 3.978 -16.425 -10.730 1.00 55.34 297 TYR A O 1
ATOM 2392 N N . HIS A 1 298 ? 1.979 -17.344 -10.296 1.00 48.06 298 HIS A N 1
ATOM 2393 C CA . HIS A 1 298 ? 1.622 -17.496 -11.710 1.00 48.06 298 HIS A CA 1
ATOM 2394 C C . HIS A 1 298 ? 1.541 -16.139 -12.434 1.00 48.06 298 HIS A C 1
ATOM 2396 O O . HIS A 1 298 ? 2.005 -16.007 -13.565 1.00 48.06 298 HIS A O 1
ATOM 2402 N N . PHE A 1 299 ? 0.994 -15.102 -11.790 1.00 47.62 299 PHE A N 1
ATOM 2403 C CA . PHE A 1 299 ? 0.895 -13.766 -12.390 1.00 47.62 299 PHE A CA 1
ATOM 2404 C C . PHE A 1 299 ? 2.231 -13.012 -12.403 1.00 47.62 299 PHE A C 1
ATOM 2406 O O . PHE A 1 299 ? 2.552 -12.368 -13.401 1.00 47.62 299 PHE A O 1
ATOM 2413 N N . VAL A 1 300 ? 3.033 -13.109 -11.337 1.00 48.34 300 VAL A N 1
ATOM 2414 C CA . VAL A 1 300 ? 4.359 -12.466 -11.282 1.00 48.34 300 VAL A CA 1
ATOM 2415 C C . VAL A 1 300 ? 5.334 -13.119 -12.270 1.00 48.34 300 VAL A C 1
ATOM 2417 O O . VAL A 1 300 ? 6.055 -12.407 -12.968 1.00 48.34 300 VAL A O 1
ATOM 2420 N N . ALA A 1 301 ? 5.309 -14.450 -12.408 1.00 51.31 301 ALA A N 1
ATOM 2421 C CA . ALA A 1 301 ? 6.107 -15.168 -13.403 1.00 51.31 301 ALA A CA 1
ATOM 2422 C C . ALA A 1 301 ? 5.670 -14.846 -14.842 1.00 51.31 301 ALA A C 1
ATOM 2424 O O . ALA A 1 301 ? 6.525 -14.639 -15.700 1.00 51.31 301 ALA A O 1
ATOM 2425 N N . ALA A 1 302 ? 4.364 -14.716 -15.102 1.00 47.41 302 ALA A N 1
ATOM 2426 C CA . ALA A 1 302 ? 3.859 -14.284 -16.406 1.00 47.41 302 ALA A CA 1
ATOM 2427 C C . ALA A 1 302 ? 4.299 -12.849 -16.756 1.00 47.41 302 ALA A C 1
ATOM 2429 O O . ALA A 1 302 ? 4.697 -12.586 -17.888 1.00 47.41 302 ALA A O 1
ATOM 2430 N N . ALA A 1 303 ? 4.304 -11.931 -15.782 1.00 44.84 303 ALA A N 1
ATOM 2431 C CA . ALA A 1 303 ? 4.771 -10.557 -15.979 1.00 44.84 303 ALA A CA 1
ATOM 2432 C C . ALA A 1 303 ? 6.295 -10.466 -16.200 1.00 44.84 303 ALA A C 1
ATOM 2434 O O . ALA A 1 303 ? 6.751 -9.663 -17.016 1.00 44.84 303 ALA A O 1
ATOM 2435 N N . ALA A 1 304 ? 7.083 -11.298 -15.510 1.00 45.19 304 ALA A N 1
ATOM 2436 C CA . ALA A 1 304 ? 8.526 -11.403 -15.727 1.00 45.19 304 ALA A CA 1
ATOM 2437 C C . ALA A 1 304 ? 8.853 -12.020 -17.101 1.00 45.19 304 ALA A C 1
ATOM 2439 O O . ALA A 1 304 ? 9.685 -11.483 -17.830 1.00 45.19 304 ALA A O 1
ATOM 2440 N N . ALA A 1 305 ? 8.137 -13.075 -17.505 1.00 45.19 305 ALA A N 1
ATOM 2441 C CA . ALA A 1 305 ? 8.300 -13.728 -18.805 1.00 45.19 305 ALA A CA 1
ATOM 2442 C C . ALA A 1 305 ? 7.924 -12.818 -19.990 1.00 45.19 305 ALA A C 1
ATOM 2444 O O . ALA A 1 305 ? 8.566 -12.879 -21.038 1.00 45.19 305 ALA A O 1
ATOM 2445 N N . HIS A 1 306 ? 6.951 -11.915 -19.821 1.00 44.44 306 HIS A N 1
ATOM 2446 C CA . HIS A 1 306 ? 6.570 -10.946 -20.857 1.00 44.44 306 HIS A CA 1
ATOM 2447 C C . HIS A 1 306 ? 7.676 -9.913 -21.149 1.00 44.44 306 HIS A C 1
ATOM 2449 O O . HIS A 1 306 ? 7.780 -9.418 -22.272 1.00 44.44 306 HIS A O 1
ATOM 2455 N N . LYS A 1 307 ? 8.542 -9.611 -20.167 1.00 45.22 307 LYS A N 1
ATOM 2456 C CA . LYS A 1 307 ? 9.732 -8.760 -20.354 1.00 45.22 307 LYS A CA 1
ATOM 2457 C C . LYS A 1 307 ? 10.760 -9.451 -21.258 1.00 45.22 307 LYS A C 1
ATOM 2459 O O . LYS A 1 307 ? 11.364 -8.804 -22.110 1.00 45.22 307 LYS A O 1
ATOM 2464 N N . THR A 1 308 ? 10.895 -10.768 -21.118 1.00 45.59 308 THR A N 1
ATOM 2465 C CA . THR A 1 308 ? 11.766 -11.609 -21.949 1.00 45.59 308 THR A CA 1
ATOM 2466 C C . THR A 1 308 ? 11.181 -11.823 -23.347 1.00 45.59 308 THR A C 1
ATOM 2468 O O . THR A 1 308 ? 11.920 -11.757 -24.327 1.00 45.59 308 THR A O 1
ATOM 2471 N N . GLN A 1 309 ? 9.858 -11.996 -23.460 1.00 40.34 309 GLN A N 1
ATOM 2472 C CA . GLN A 1 309 ? 9.152 -12.163 -24.737 1.00 40.34 309 GLN A CA 1
ATOM 2473 C C . GLN A 1 309 ? 9.083 -10.879 -25.571 1.00 40.34 309 GLN A C 1
ATOM 2475 O O . GLN A 1 309 ? 9.251 -10.955 -26.778 1.00 40.34 309 GLN A O 1
ATOM 2480 N N . HIS A 1 310 ? 8.930 -9.687 -24.983 1.00 41.00 310 HIS A N 1
ATOM 2481 C CA . HIS A 1 310 ? 9.038 -8.435 -25.753 1.00 41.00 310 HIS A CA 1
ATOM 2482 C C . HIS A 1 310 ? 10.466 -8.143 -26.228 1.00 41.00 310 HIS A C 1
ATOM 2484 O O . HIS A 1 310 ? 10.640 -7.553 -27.293 1.00 41.00 310 HIS A O 1
ATOM 2490 N N . ALA A 1 311 ? 11.481 -8.578 -25.474 1.00 44.97 311 ALA A N 1
ATOM 2491 C CA . ALA A 1 311 ? 12.870 -8.511 -25.919 1.00 44.97 311 ALA A CA 1
ATOM 2492 C C . ALA A 1 311 ? 13.158 -9.483 -27.082 1.00 44.97 311 ALA A C 1
ATOM 2494 O O . ALA A 1 311 ? 13.994 -9.184 -27.925 1.00 44.97 311 ALA A O 1
ATOM 2495 N N . THR A 1 312 ? 12.447 -10.615 -27.169 1.00 42.12 312 THR A N 1
ATOM 2496 C CA . THR A 1 312 ? 12.599 -11.608 -28.255 1.00 42.12 312 THR A CA 1
ATOM 2497 C C . THR A 1 312 ? 11.652 -11.388 -29.440 1.00 42.12 312 THR A C 1
ATOM 2499 O O . THR A 1 312 ? 12.034 -11.664 -30.568 1.00 42.12 312 THR A O 1
ATOM 2502 N N . ALA A 1 313 ? 10.457 -10.830 -29.243 1.00 40.50 313 ALA A N 1
ATOM 2503 C CA . ALA A 1 313 ? 9.524 -10.504 -30.325 1.00 40.50 313 ALA A CA 1
ATOM 2504 C C . ALA A 1 313 ? 9.976 -9.281 -31.140 1.00 40.50 313 ALA A C 1
ATOM 2506 O O . ALA A 1 313 ? 9.751 -9.245 -32.344 1.00 40.50 313 ALA A O 1
ATOM 2507 N N . ARG A 1 314 ? 10.677 -8.318 -30.516 1.00 45.59 314 ARG A N 1
ATOM 2508 C CA . ARG A 1 314 ? 11.391 -7.265 -31.260 1.00 45.59 314 ARG A CA 1
ATOM 2509 C C . ARG A 1 314 ? 12.497 -7.840 -32.152 1.00 45.59 314 ARG A C 1
ATOM 2511 O O . ARG A 1 314 ? 12.643 -7.377 -33.267 1.00 45.59 314 ARG A O 1
ATOM 2518 N N . ARG A 1 315 ? 13.186 -8.901 -31.714 1.00 46.25 315 ARG A N 1
ATOM 2519 C CA . ARG A 1 315 ? 14.187 -9.613 -32.533 1.00 46.25 315 ARG A CA 1
ATOM 2520 C C . ARG A 1 315 ? 13.591 -10.381 -33.712 1.00 46.25 315 ARG A C 1
ATOM 2522 O O . ARG A 1 315 ? 14.224 -10.468 -34.754 1.00 46.25 315 ARG A O 1
ATOM 2529 N N . ALA A 1 316 ? 12.401 -10.957 -33.540 1.00 44.31 316 ALA A N 1
ATOM 2530 C CA . ALA A 1 316 ? 11.755 -11.785 -34.561 1.00 44.31 316 ALA A CA 1
ATOM 2531 C C . ALA A 1 316 ? 10.986 -10.967 -35.620 1.00 44.31 316 ALA A C 1
ATOM 2533 O O . ALA A 1 316 ? 10.906 -11.376 -36.772 1.00 44.31 316 ALA A O 1
ATOM 2534 N N . GLY A 1 317 ? 10.431 -9.807 -35.249 1.00 42.50 317 GLY A N 1
ATOM 2535 C CA . GLY A 1 317 ? 9.728 -8.925 -36.192 1.00 42.50 317 GLY A CA 1
ATOM 2536 C C . GLY A 1 317 ? 10.648 -8.279 -37.233 1.00 42.50 317 GLY A C 1
ATOM 2537 O O . GLY A 1 317 ? 10.214 -8.031 -38.354 1.00 42.50 317 GLY A O 1
ATOM 2538 N N . ASP A 1 318 ? 11.922 -8.085 -36.892 1.00 45.69 318 ASP A N 1
ATOM 2539 C CA . ASP A 1 318 ? 12.929 -7.532 -37.802 1.00 45.69 318 ASP A CA 1
ATOM 2540 C C . ASP A 1 318 ? 13.553 -8.602 -38.725 1.00 45.69 318 ASP A C 1
ATOM 2542 O O . ASP A 1 318 ? 14.284 -8.264 -39.652 1.00 45.69 318 ASP A O 1
ATOM 2546 N N . THR A 1 319 ? 13.240 -9.892 -38.527 1.00 47.47 319 THR A N 1
ATOM 2547 C CA . THR A 1 319 ? 13.758 -11.003 -39.353 1.00 47.47 319 THR A CA 1
ATOM 2548 C C . THR A 1 319 ? 12.836 -11.425 -40.507 1.00 47.47 319 THR A C 1
ATOM 2550 O O . THR A 1 319 ? 13.295 -12.129 -41.399 1.00 47.47 319 THR A O 1
ATOM 2553 N N . GLU A 1 320 ? 11.565 -11.000 -40.543 1.00 39.00 320 GLU A N 1
ATOM 2554 C CA . GLU A 1 320 ? 10.595 -11.382 -41.598 1.00 39.00 320 GLU A CA 1
ATOM 2555 C C . GLU A 1 320 ? 10.327 -10.281 -42.649 1.00 39.00 320 GLU A C 1
ATOM 2557 O O . GLU A 1 320 ? 9.495 -10.461 -43.538 1.00 39.00 320 GLU A O 1
ATOM 2562 N N . ALA A 1 321 ? 11.033 -9.147 -42.591 1.00 43.75 321 ALA A N 1
ATOM 2563 C CA . ALA A 1 321 ? 10.869 -8.029 -43.529 1.00 43.75 321 ALA A CA 1
ATOM 2564 C C . ALA A 1 321 ? 11.929 -7.968 -44.654 1.00 43.75 321 ALA A C 1
ATOM 2566 O O . ALA A 1 321 ? 12.137 -6.896 -45.232 1.00 43.75 321 ALA A O 1
ATOM 2567 N N . HIS A 1 322 ? 12.578 -9.091 -44.984 1.00 42.88 322 HIS A N 1
ATOM 2568 C CA . HIS A 1 322 ? 13.552 -9.187 -46.080 1.00 42.88 322 HIS A CA 1
ATOM 2569 C C . HIS A 1 322 ? 13.214 -10.265 -47.105 1.00 42.88 322 HIS A C 1
ATOM 2571 O O . HIS A 1 322 ? 13.027 -11.436 -46.705 1.00 42.88 322 HIS A O 1
#

Organism: NCBI:txid1081102

Radius of gyration: 27.8 Å; chains: 1; bounding box: 68×54×72 Å

pLDDT: mean 77.57, std 20.57, range [26.12, 98.0]